Protein AF-A0A8H4UZU0-F1 (afdb_monomer)

Mean predicted aligned error: 12.64 Å

Structure (mmCIF, N/CA/C/O backbone):
data_AF-A0A8H4UZU0-F1
#
_entry.id   AF-A0A8H4UZU0-F1
#
loop_
_atom_site.group_PDB
_atom_site.id
_atom_site.type_symbol
_atom_site.label_atom_id
_atom_site.label_alt_id
_atom_site.label_comp_id
_atom_site.label_asym_id
_atom_site.label_entity_id
_atom_site.label_seq_id
_atom_site.pdbx_PDB_ins_code
_atom_site.Cartn_x
_atom_site.Cartn_y
_atom_site.Cartn_z
_atom_site.occupancy
_atom_site.B_iso_or_equiv
_atom_site.auth_seq_id
_atom_site.auth_comp_id
_atom_site.auth_asym_id
_atom_site.auth_atom_id
_atom_site.pdbx_PDB_model_num
ATOM 1 N N . MET A 1 1 ? 1.061 21.405 -29.394 1.00 39.03 1 MET A N 1
ATOM 2 C CA . MET A 1 1 ? 1.559 20.039 -29.109 1.00 39.03 1 MET A CA 1
ATOM 3 C C . MET A 1 1 ? 0.360 19.108 -29.144 1.00 39.03 1 MET A C 1
ATOM 5 O O . MET A 1 1 ? -0.621 19.399 -28.478 1.00 39.03 1 MET A O 1
ATOM 9 N N . SER A 1 2 ? 0.375 18.126 -30.042 1.00 34.62 2 SER A N 1
ATOM 10 C CA . SER A 1 2 ? -0.816 17.481 -30.608 1.00 34.62 2 SER A CA 1
ATOM 11 C C . SER A 1 2 ? -1.415 16.367 -29.742 1.00 34.62 2 SER A C 1
ATOM 13 O O . SER A 1 2 ? -0.718 15.615 -29.072 1.00 34.62 2 SER A O 1
ATOM 15 N N . ASP A 1 3 ? -2.736 16.226 -29.835 1.00 32.66 3 ASP A N 1
ATOM 16 C CA . ASP A 1 3 ? -3.608 15.269 -29.133 1.00 32.66 3 ASP A CA 1
ATOM 17 C C . ASP A 1 3 ? -3.217 13.778 -29.305 1.00 32.66 3 ASP A C 1
ATOM 19 O O . ASP A 1 3 ? -3.624 12.899 -28.544 1.00 32.66 3 ASP A O 1
ATOM 23 N N . ALA A 1 4 ? -2.378 13.473 -30.300 1.00 32.91 4 ALA A N 1
ATOM 24 C CA . ALA A 1 4 ? -1.910 12.124 -30.609 1.00 32.91 4 ALA A CA 1
ATOM 25 C C . ALA A 1 4 ? -0.918 11.567 -29.568 1.00 32.91 4 ALA A C 1
ATOM 27 O O . ALA A 1 4 ? -0.976 10.381 -29.239 1.00 32.91 4 ALA A O 1
ATOM 28 N N . THR A 1 5 ? -0.051 12.404 -28.986 1.00 40.69 5 THR A N 1
ATOM 29 C CA . THR A 1 5 ? 0.867 11.976 -27.912 1.00 40.69 5 THR A CA 1
ATOM 30 C C . THR A 1 5 ? 0.125 11.703 -26.604 1.00 40.69 5 THR A C 1
ATOM 32 O O . THR A 1 5 ? 0.535 10.827 -25.844 1.00 40.69 5 THR A O 1
ATOM 35 N N . ARG A 1 6 ? -1.016 12.371 -26.371 1.00 41.03 6 ARG A N 1
ATOM 36 C CA . ARG A 1 6 ? -1.924 12.072 -25.249 1.00 41.03 6 ARG A CA 1
ATOM 37 C C . ARG A 1 6 ? -2.560 10.682 -25.395 1.00 41.03 6 ARG A C 1
ATOM 39 O O . ARG A 1 6 ? -2.616 9.933 -24.424 1.00 41.03 6 ARG A O 1
ATOM 46 N N . LYS A 1 7 ? -2.951 10.299 -26.619 1.00 34.88 7 LYS A N 1
ATOM 47 C CA . LYS A 1 7 ? -3.579 8.996 -26.925 1.00 34.88 7 LYS A CA 1
ATOM 48 C C . LYS A 1 7 ? -2.634 7.792 -26.822 1.00 34.88 7 LYS A C 1
ATOM 50 O O . LYS A 1 7 ? -3.082 6.703 -26.479 1.00 34.88 7 LYS A O 1
ATOM 55 N N . SER A 1 8 ? -1.332 7.950 -27.078 1.00 36.22 8 SER A N 1
ATOM 56 C CA . SER A 1 8 ? -0.388 6.823 -26.951 1.00 36.22 8 SER A CA 1
ATOM 57 C C . SER A 1 8 ? -0.060 6.482 -25.491 1.00 36.22 8 SER A C 1
ATOM 59 O O . SER A 1 8 ? 0.124 5.310 -25.171 1.00 36.22 8 SER A O 1
ATOM 61 N N . ALA A 1 9 ? -0.029 7.480 -24.598 1.00 41.00 9 ALA A N 1
ATOM 62 C CA . ALA A 1 9 ? 0.115 7.261 -23.156 1.00 41.00 9 ALA A CA 1
ATOM 63 C C . ALA A 1 9 ? -1.169 6.675 -22.531 1.00 41.00 9 ALA A C 1
ATOM 65 O O . ALA A 1 9 ? -1.087 5.815 -21.652 1.00 41.00 9 ALA A O 1
ATOM 66 N N . SER A 1 10 ? -2.351 7.062 -23.037 1.00 44.47 10 SER A N 1
ATOM 67 C CA . SER A 1 10 ? -3.648 6.584 -22.528 1.00 44.47 10 SER A CA 1
ATOM 68 C C . SER A 1 10 ? -3.915 5.096 -22.781 1.00 44.47 10 SER A C 1
ATOM 70 O O . SER A 1 10 ? -4.811 4.528 -22.164 1.00 44.47 10 SER A O 1
ATOM 72 N N . ARG A 1 11 ? -3.161 4.437 -23.674 1.00 50.62 11 ARG A N 1
ATOM 73 C CA . ARG A 1 11 ? -3.301 2.988 -23.901 1.00 50.62 11 ARG A CA 1
ATOM 74 C C . ARG A 1 11 ? -2.625 2.148 -22.812 1.00 50.62 11 ARG A C 1
ATOM 76 O O . ARG A 1 11 ? -2.983 0.986 -22.657 1.00 50.62 11 ARG A O 1
ATOM 83 N N . MET A 1 12 ? -1.659 2.715 -22.083 1.00 58.28 12 MET A N 1
ATOM 84 C CA . MET A 1 12 ? -0.880 1.997 -21.065 1.00 58.28 12 MET A CA 1
ATOM 85 C C . MET A 1 12 ? -1.428 2.181 -19.648 1.00 58.28 12 MET A C 1
ATOM 87 O O . MET A 1 12 ? -1.301 1.278 -18.832 1.00 58.28 12 MET A O 1
ATOM 91 N N . LEU A 1 13 ? -2.025 3.336 -19.353 1.00 71.94 13 LEU A N 1
ATOM 92 C CA . LEU A 1 13 ? -2.578 3.656 -18.041 1.00 71.94 13 LEU A CA 1
ATOM 93 C C . LEU A 1 13 ? -4.024 4.095 -18.217 1.00 71.94 13 LEU A C 1
ATOM 95 O O . LEU A 1 13 ? -4.293 5.256 -18.528 1.00 71.94 13 LEU A O 1
ATOM 99 N N . ARG A 1 14 ? -4.959 3.166 -18.017 1.00 79.44 14 ARG A N 1
ATOM 100 C CA . ARG A 1 14 ? -6.356 3.554 -17.819 1.00 79.44 14 ARG A CA 1
ATOM 101 C C . ARG A 1 14 ? -6.451 4.343 -16.519 1.00 79.44 14 ARG A C 1
ATOM 103 O O . ARG A 1 14 ? -5.772 4.001 -15.551 1.00 79.44 14 ARG A O 1
ATOM 110 N N . THR A 1 15 ? -7.286 5.369 -16.491 1.00 82.00 15 THR A N 1
ATOM 111 C CA . THR A 1 15 ? -7.600 6.130 -15.279 1.00 82.00 15 THR A CA 1
ATOM 112 C C . THR A 1 15 ? -9.033 5.851 -14.850 1.00 82.00 15 THR A C 1
ATOM 114 O O . THR A 1 15 ? -9.899 5.576 -15.682 1.00 82.00 15 THR A O 1
ATOM 117 N N . THR A 1 16 ? -9.265 5.843 -13.542 1.00 83.38 16 THR A N 1
ATOM 118 C CA . THR A 1 16 ? -10.596 5.719 -12.949 1.00 83.38 16 THR A CA 1
ATOM 119 C C . THR A 1 16 ? -11.354 7.046 -13.045 1.00 83.38 16 THR A C 1
ATOM 121 O O . THR A 1 16 ? -10.813 8.068 -13.471 1.00 83.38 16 THR A O 1
ATOM 124 N N . ASP A 1 17 ? -12.610 7.034 -12.602 1.00 80.25 17 ASP A N 1
ATOM 125 C CA . ASP A 1 17 ? -13.449 8.218 -12.379 1.00 80.25 17 ASP A CA 1
ATOM 126 C C . ASP A 1 17 ? -12.804 9.255 -11.436 1.00 80.25 17 ASP A C 1
ATOM 128 O O . ASP A 1 17 ? -13.103 10.442 -11.527 1.00 80.25 17 ASP A O 1
ATOM 132 N N . GLU A 1 18 ? -11.877 8.826 -10.578 1.00 78.94 18 GLU A N 1
ATOM 133 C CA . GLU A 1 18 ? -11.164 9.667 -9.604 1.00 78.94 18 GLU A CA 1
ATOM 134 C C . GLU A 1 18 ? -9.776 10.135 -10.084 1.00 78.94 18 GLU A C 1
ATOM 136 O O . GLU A 1 18 ? -8.949 10.539 -9.266 1.00 78.94 18 GLU A O 1
ATOM 141 N N . ASP A 1 19 ? -9.495 10.035 -11.389 1.00 79.25 19 ASP A N 1
ATOM 142 C CA . ASP A 1 19 ? -8.200 10.355 -12.023 1.00 79.25 19 ASP A CA 1
ATOM 143 C C . ASP A 1 19 ? -7.009 9.530 -11.485 1.00 79.25 19 ASP A C 1
ATOM 145 O O . ASP A 1 19 ? -5.836 9.859 -11.672 1.00 79.25 19 ASP A O 1
ATOM 149 N N . ARG A 1 20 ? -7.294 8.397 -10.828 1.00 84.75 20 ARG A N 1
ATOM 150 C CA . ARG A 1 20 ? -6.280 7.449 -10.353 1.00 84.75 20 ARG A CA 1
ATOM 151 C C . ARG A 1 20 ? -5.969 6.437 -11.458 1.00 84.75 20 ARG A C 1
ATOM 153 O O . ARG A 1 20 ? -6.896 5.930 -12.085 1.00 84.75 20 ARG A O 1
ATOM 160 N N . PRO A 1 21 ? -4.703 6.058 -11.703 1.00 88.00 21 PRO A N 1
ATOM 161 C CA . PRO A 1 21 ? -4.415 4.971 -12.630 1.00 88.00 21 PRO A CA 1
ATOM 162 C C . PRO A 1 21 ? -5.005 3.648 -12.122 1.00 88.00 21 PRO A C 1
ATOM 164 O O . PRO A 1 21 ? -4.983 3.364 -10.920 1.00 88.00 21 PRO A O 1
ATOM 167 N N . PHE A 1 22 ? -5.480 2.811 -13.044 1.00 90.88 22 PHE A N 1
ATOM 168 C CA . PHE A 1 22 ? -5.927 1.455 -12.745 1.00 90.88 22 PHE A CA 1
ATOM 169 C C . PHE A 1 22 ? -4.816 0.695 -12.032 1.00 90.88 22 PHE A C 1
ATOM 171 O O . PHE A 1 22 ? -3.661 0.673 -12.466 1.00 90.88 22 PHE A O 1
ATOM 178 N N . THR A 1 23 ? -5.174 0.017 -10.948 1.00 93.19 23 THR A N 1
ATOM 179 C CA . THR A 1 23 ? -4.207 -0.596 -10.039 1.00 93.19 23 THR A CA 1
ATOM 180 C C . THR A 1 23 ? -3.335 -1.642 -10.732 1.00 93.19 23 THR A C 1
ATOM 182 O O . THR A 1 23 ? -2.149 -1.779 -10.422 1.00 93.19 23 THR A O 1
ATOM 185 N N . ARG A 1 24 ? -3.916 -2.407 -11.662 1.00 91.00 24 ARG A N 1
ATOM 186 C CA . ARG A 1 24 ? -3.185 -3.402 -12.456 1.00 91.00 24 ARG A CA 1
ATOM 187 C C . ARG A 1 24 ? -2.164 -2.735 -13.374 1.00 91.00 24 ARG A C 1
ATOM 189 O O . ARG A 1 24 ? -0.989 -3.078 -13.310 1.00 91.00 24 ARG A O 1
ATOM 196 N N . ASP A 1 25 ? -2.614 -1.775 -14.171 1.00 89.69 25 ASP A N 1
ATOM 197 C CA . ASP A 1 25 ? -1.794 -1.067 -15.153 1.00 89.69 25 ASP A CA 1
ATOM 198 C C . ASP A 1 25 ? -0.637 -0.328 -14.452 1.00 89.69 25 ASP A C 1
ATOM 200 O O . ASP A 1 25 ? 0.514 -0.395 -14.880 1.00 89.69 25 ASP A O 1
ATOM 204 N N . PHE A 1 26 ? -0.915 0.282 -13.296 1.00 93.31 26 PHE A N 1
ATOM 205 C CA . PHE A 1 26 ? 0.076 0.958 -12.462 1.00 93.31 26 PHE A CA 1
ATOM 206 C C . PHE A 1 26 ? 1.177 0.016 -11.940 1.00 93.31 26 PHE A C 1
ATOM 208 O O . PHE A 1 26 ? 2.364 0.341 -11.992 1.00 93.31 26 PHE A O 1
ATOM 215 N N . LYS A 1 27 ? 0.805 -1.181 -11.470 1.00 94.50 27 LYS A N 1
ATOM 216 C CA . LYS A 1 27 ? 1.757 -2.211 -11.008 1.00 94.50 27 LYS A CA 1
ATOM 217 C C . LYS A 1 27 ? 2.564 -2.821 -12.145 1.00 94.50 27 LYS A C 1
ATOM 219 O O . LYS A 1 27 ? 3.739 -3.142 -11.958 1.00 94.50 27 LYS A O 1
ATOM 224 N N . ASP A 1 28 ? 1.939 -2.991 -13.302 1.00 92.06 28 ASP A N 1
ATOM 225 C CA . ASP A 1 28 ? 2.584 -3.524 -14.497 1.00 92.06 28 ASP A CA 1
ATOM 226 C C . ASP A 1 28 ? 3.613 -2.524 -15.031 1.00 92.06 28 ASP A C 1
ATOM 228 O O . ASP A 1 28 ? 4.733 -2.913 -15.366 1.00 92.06 28 ASP A O 1
ATOM 232 N N . LEU A 1 29 ? 3.287 -1.229 -15.000 1.00 91.94 29 LEU A N 1
ATOM 233 C CA . LEU A 1 29 ? 4.221 -0.156 -15.323 1.00 91.94 29 LEU A CA 1
ATOM 234 C C . LEU A 1 29 ? 5.408 -0.117 -14.354 1.00 91.94 29 LEU A C 1
ATOM 236 O O . LEU A 1 29 ? 6.557 -0.094 -14.795 1.00 91.94 29 LEU A O 1
ATOM 240 N N . PHE A 1 30 ? 5.141 -0.167 -13.044 1.00 95.31 30 PHE A N 1
ATOM 241 C CA . PHE A 1 30 ? 6.187 -0.260 -12.023 1.00 95.31 30 PHE A CA 1
ATOM 242 C C . PHE A 1 30 ? 7.114 -1.456 -12.277 1.00 95.31 30 PHE A C 1
ATOM 244 O O . PHE A 1 30 ? 8.335 -1.319 -12.300 1.00 95.31 30 PHE A O 1
ATOM 251 N N . SER A 1 31 ? 6.537 -2.635 -12.504 1.00 94.75 31 SER A N 1
ATOM 252 C CA . SER A 1 31 ? 7.310 -3.863 -12.696 1.00 94.75 31 SER A CA 1
ATOM 253 C C . SER A 1 31 ? 8.115 -3.828 -13.992 1.00 94.75 31 SER A C 1
ATOM 255 O O . SER A 1 31 ? 9.259 -4.271 -14.011 1.00 94.75 31 SER A O 1
ATOM 257 N N . THR A 1 32 ? 7.558 -3.243 -15.055 1.00 91.38 32 THR A N 1
ATOM 258 C CA . THR A 1 32 ? 8.265 -3.042 -16.325 1.00 91.38 32 THR A CA 1
ATOM 259 C C . THR A 1 32 ? 9.489 -2.151 -16.137 1.00 91.38 32 THR A C 1
ATOM 261 O O . THR A 1 32 ? 10.562 -2.508 -16.616 1.00 91.38 32 THR A O 1
ATOM 264 N N . LEU A 1 33 ? 9.362 -1.057 -15.375 1.00 93.00 33 LEU A N 1
ATOM 265 C CA . LEU A 1 33 ? 10.495 -0.207 -15.004 1.00 93.00 33 LEU A CA 1
ATOM 266 C C . LEU A 1 33 ? 11.560 -0.989 -14.218 1.00 93.00 33 LEU A C 1
ATOM 268 O O . LEU A 1 33 ? 12.748 -0.866 -14.486 1.00 93.00 33 LEU A O 1
ATOM 272 N N . MET A 1 34 ? 11.163 -1.809 -13.244 1.00 94.62 34 MET A N 1
ATOM 273 C CA . MET A 1 34 ? 12.134 -2.570 -12.443 1.00 94.62 34 MET A CA 1
ATOM 274 C C . MET A 1 34 ? 12.860 -3.647 -13.260 1.00 94.62 34 MET A C 1
ATOM 276 O O . MET A 1 34 ? 14.022 -3.940 -12.990 1.00 94.62 34 MET A O 1
ATOM 280 N N . VAL A 1 35 ? 12.202 -4.227 -14.268 1.00 91.81 35 VAL A N 1
ATOM 281 C CA . VAL A 1 35 ? 12.827 -5.181 -15.197 1.00 91.81 35 VAL A CA 1
ATOM 282 C C . VAL A 1 35 ? 13.797 -4.475 -16.150 1.00 91.81 35 VAL A C 1
ATOM 284 O O . VAL A 1 35 ? 14.844 -5.042 -16.465 1.00 91.81 35 VAL A O 1
ATOM 287 N N . SER A 1 36 ? 13.472 -3.259 -16.600 1.00 90.62 36 SER A N 1
ATOM 288 C CA . SER A 1 36 ? 14.281 -2.494 -17.557 1.00 90.62 36 SER A CA 1
ATOM 289 C C . SER A 1 36 ? 15.459 -1.744 -16.929 1.00 90.62 36 SER A C 1
ATOM 291 O O . SER A 1 36 ? 16.343 -1.300 -17.662 1.00 90.62 36 SER A O 1
ATOM 293 N N . LEU A 1 37 ? 15.475 -1.564 -15.606 1.00 91.31 37 LEU A N 1
ATOM 294 C CA . LEU A 1 37 ? 16.571 -0.917 -14.889 1.00 91.31 37 LEU A CA 1
ATOM 295 C C . LEU A 1 37 ? 17.711 -1.890 -14.572 1.00 91.31 37 LEU A C 1
ATOM 297 O O . LEU A 1 37 ? 17.509 -3.036 -14.167 1.00 91.31 37 LEU A O 1
ATOM 301 N N . GLU A 1 38 ? 18.935 -1.380 -14.666 1.00 85.50 38 GLU A N 1
ATOM 302 C CA . GLU A 1 38 ? 20.125 -2.054 -14.159 1.00 85.50 38 GLU A CA 1
ATOM 303 C C . GLU A 1 38 ? 20.278 -1.761 -12.664 1.00 85.50 38 GLU A C 1
ATOM 305 O O . GLU A 1 38 ? 20.733 -0.698 -12.245 1.00 85.50 38 GLU A O 1
ATOM 310 N N . LEU A 1 39 ? 19.858 -2.716 -11.838 1.00 89.12 39 LEU A N 1
ATOM 311 C CA . LEU A 1 39 ? 19.919 -2.589 -10.385 1.00 89.12 39 LEU A CA 1
ATOM 312 C C . LEU A 1 39 ? 21.342 -2.874 -9.889 1.00 89.12 39 LEU A C 1
ATOM 314 O O . LEU A 1 39 ? 21.836 -4.001 -9.992 1.00 89.12 39 LEU A O 1
ATOM 318 N N . GLY A 1 40 ? 21.988 -1.851 -9.329 1.00 88.19 40 GLY A N 1
ATOM 319 C CA . GLY A 1 40 ? 23.371 -1.905 -8.855 1.00 88.19 40 GLY A CA 1
ATOM 320 C C . GLY A 1 40 ? 23.501 -1.759 -7.340 1.00 88.19 40 GLY A C 1
ATOM 321 O O . GLY A 1 40 ? 22.552 -1.417 -6.635 1.00 88.19 40 GLY A O 1
ATOM 322 N N . SER A 1 41 ? 24.704 -1.990 -6.823 1.00 89.38 41 SER A N 1
ATOM 323 C CA . SER A 1 41 ? 25.034 -1.695 -5.428 1.00 89.38 41 SER A CA 1
ATOM 324 C C . SER A 1 41 ? 25.593 -0.284 -5.311 1.00 89.38 41 SER A C 1
ATOM 326 O O . SER A 1 41 ? 26.560 0.051 -5.996 1.00 89.38 41 SER A O 1
ATOM 328 N N . ARG A 1 42 ? 25.043 0.534 -4.414 1.00 88.44 42 ARG A N 1
ATOM 329 C CA . ARG A 1 42 ? 25.550 1.887 -4.146 1.00 88.44 42 ARG A CA 1
ATOM 330 C C . ARG A 1 42 ? 25.785 2.077 -2.658 1.00 88.44 42 ARG A C 1
ATOM 332 O O . ARG A 1 42 ? 25.093 1.507 -1.815 1.00 88.44 42 ARG A O 1
ATOM 339 N N . ARG A 1 43 ? 26.793 2.882 -2.326 1.00 83.00 43 ARG A N 1
ATOM 340 C CA . ARG A 1 43 ? 27.046 3.297 -0.947 1.00 83.00 43 ARG A CA 1
ATOM 341 C C . ARG A 1 43 ? 26.206 4.533 -0.664 1.00 83.00 43 ARG A C 1
ATOM 343 O O . ARG A 1 43 ? 26.402 5.565 -1.297 1.00 83.00 43 ARG A O 1
ATOM 350 N N . VAL A 1 44 ? 25.274 4.417 0.274 1.00 80.56 44 VAL A N 1
ATOM 351 C CA . VAL A 1 44 ? 24.461 5.540 0.745 1.00 80.56 44 VAL A CA 1
ATOM 352 C C . VAL A 1 44 ? 24.834 5.793 2.197 1.00 80.56 44 VAL A C 1
ATOM 354 O O . VAL A 1 44 ? 24.738 4.899 3.039 1.00 80.56 44 VAL A O 1
ATOM 357 N N . ARG A 1 45 ? 25.310 7.010 2.487 1.00 79.31 45 ARG A N 1
ATOM 358 C CA . ARG A 1 45 ? 25.944 7.351 3.771 1.00 79.31 45 ARG A CA 1
ATOM 359 C C . ARG A 1 45 ? 27.098 6.376 4.076 1.00 79.31 45 ARG A C 1
ATOM 361 O O . ARG A 1 45 ? 28.088 6.349 3.347 1.00 79.31 45 ARG A O 1
ATOM 368 N N . PHE A 1 46 ? 26.960 5.547 5.112 1.00 77.56 46 PHE A N 1
ATOM 369 C CA . PHE A 1 46 ? 27.977 4.590 5.555 1.00 77.56 46 PHE A CA 1
ATOM 370 C C . PHE A 1 46 ? 27.664 3.133 5.191 1.00 77.56 46 PHE A C 1
ATOM 372 O O . PHE A 1 46 ? 28.520 2.276 5.398 1.00 77.56 46 PHE A O 1
ATOM 379 N N . THR A 1 47 ? 26.507 2.857 4.583 1.00 86.19 47 THR A N 1
ATOM 380 C CA . THR A 1 47 ? 26.037 1.493 4.310 1.00 86.19 47 THR A CA 1
ATOM 381 C C . THR A 1 47 ? 26.030 1.215 2.811 1.00 86.19 47 THR A C 1
ATOM 383 O O . THR A 1 47 ? 25.585 2.037 2.005 1.00 86.19 47 THR A O 1
ATOM 386 N N . LYS A 1 48 ? 26.532 0.042 2.415 1.00 87.62 48 LYS A N 1
ATOM 387 C CA . LYS A 1 48 ? 26.366 -0.467 1.051 1.00 87.62 48 LYS A CA 1
ATOM 388 C C . LYS A 1 48 ? 24.984 -1.101 0.943 1.00 87.62 48 LYS A C 1
ATOM 390 O O . LYS A 1 48 ? 24.671 -2.007 1.709 1.00 87.62 48 LYS A O 1
ATOM 395 N N . ILE A 1 49 ? 24.180 -0.617 0.005 1.00 88.44 49 ILE A N 1
ATOM 396 C CA . ILE A 1 49 ? 22.841 -1.140 -0.252 1.00 88.44 49 ILE A CA 1
ATOM 397 C C . ILE A 1 49 ? 22.832 -1.704 -1.672 1.00 88.44 49 ILE A C 1
ATOM 399 O O . ILE A 1 49 ? 23.219 -1.028 -2.628 1.00 88.44 49 ILE A O 1
ATOM 403 N N . ASP A 1 50 ? 22.437 -2.967 -1.787 1.00 90.62 50 ASP A N 1
ATOM 404 C CA . ASP A 1 50 ? 22.286 -3.661 -3.063 1.00 90.62 50 ASP A CA 1
ATOM 405 C C . ASP A 1 50 ? 20.909 -3.382 -3.678 1.00 90.62 50 ASP A C 1
ATOM 407 O O . ASP A 1 50 ? 19.965 -3.003 -2.982 1.00 90.62 50 ASP A O 1
ATOM 411 N N . PHE A 1 51 ? 20.789 -3.606 -4.988 1.00 92.62 51 PHE A N 1
ATOM 412 C CA . PHE A 1 51 ? 19.546 -3.420 -5.747 1.00 92.62 51 PHE A CA 1
ATOM 413 C C . PHE A 1 51 ? 18.998 -1.985 -5.663 1.00 92.62 51 PHE A C 1
ATOM 415 O O . PHE A 1 51 ? 17.844 -1.735 -5.304 1.00 92.62 51 PHE A O 1
ATOM 422 N N . THR A 1 52 ? 19.869 -1.031 -5.974 1.00 94.06 52 THR A N 1
ATOM 423 C CA . THR A 1 52 ? 19.604 0.408 -5.945 1.00 94.06 52 THR A CA 1
ATOM 424 C C . THR A 1 52 ? 19.730 1.024 -7.331 1.00 94.06 52 THR A C 1
ATOM 426 O O . THR A 1 52 ? 20.430 0.501 -8.201 1.00 94.06 52 THR A O 1
ATOM 429 N N . PHE A 1 53 ? 19.076 2.165 -7.511 1.00 94.81 53 PHE A N 1
ATOM 430 C CA . PHE A 1 53 ? 19.130 2.993 -8.714 1.00 94.81 53 PHE A CA 1
ATOM 431 C C . PHE A 1 53 ? 18.927 4.465 -8.328 1.00 94.81 53 PHE A C 1
ATOM 433 O O . PHE A 1 53 ? 18.505 4.766 -7.206 1.00 94.81 53 PHE A O 1
ATOM 440 N N . THR A 1 54 ? 19.247 5.395 -9.225 1.00 94.31 54 THR A N 1
ATOM 441 C CA . THR A 1 54 ? 18.995 6.828 -9.002 1.00 94.31 54 THR A CA 1
ATOM 442 C C . THR A 1 54 ? 17.658 7.271 -9.589 1.00 94.31 54 THR A C 1
ATOM 444 O O . THR A 1 54 ? 17.158 6.693 -10.555 1.00 94.31 54 THR A O 1
ATOM 447 N N . VAL A 1 55 ? 17.075 8.337 -9.038 1.00 93.69 55 VAL A N 1
ATOM 448 C CA . VAL A 1 55 ? 15.867 8.954 -9.613 1.00 93.69 55 VAL A CA 1
ATOM 449 C C . VAL A 1 55 ? 16.097 9.345 -11.073 1.00 93.69 55 VAL A C 1
ATOM 451 O O . VAL A 1 55 ? 15.217 9.147 -11.902 1.00 93.69 55 VAL A O 1
ATOM 454 N N . GLU A 1 56 ? 17.280 9.849 -11.420 1.00 93.69 56 GLU A N 1
ATOM 455 C CA . GLU A 1 56 ? 17.630 10.164 -12.807 1.00 93.69 56 GLU A CA 1
ATOM 456 C C . GLU A 1 56 ? 17.563 8.949 -13.740 1.00 93.69 56 GLU A C 1
ATOM 458 O O . GLU A 1 56 ? 16.946 9.033 -14.802 1.00 93.69 56 GLU A O 1
ATOM 463 N N . GLU A 1 57 ? 18.132 7.813 -13.332 1.00 93.94 57 GLU A N 1
ATOM 464 C CA . GLU A 1 57 ? 18.075 6.558 -14.094 1.00 93.94 57 GLU A CA 1
ATOM 465 C C . GLU A 1 57 ? 16.630 6.104 -14.313 1.00 93.94 57 GLU A C 1
ATOM 467 O O . GLU A 1 57 ? 16.242 5.781 -15.438 1.00 93.94 57 GLU A O 1
ATOM 472 N N . ALA A 1 58 ? 15.811 6.152 -13.260 1.00 94.12 58 ALA A N 1
ATOM 473 C CA . ALA A 1 58 ? 14.401 5.793 -13.341 1.00 94.12 58 ALA A CA 1
ATOM 474 C C . ALA A 1 58 ? 13.605 6.728 -14.261 1.00 94.12 58 ALA A C 1
ATOM 476 O O . ALA A 1 58 ? 12.829 6.250 -15.086 1.00 94.12 58 ALA A O 1
ATOM 477 N N . LEU A 1 59 ? 13.804 8.047 -14.167 1.00 93.44 59 LEU A N 1
ATOM 478 C CA . LEU A 1 59 ? 13.099 9.023 -15.005 1.00 93.44 59 LEU A CA 1
ATOM 479 C C . LEU A 1 59 ? 13.502 8.919 -16.478 1.00 93.44 59 LEU A C 1
ATOM 481 O O . LEU A 1 59 ? 12.642 9.007 -17.358 1.00 93.44 59 LEU A O 1
ATOM 485 N N . ASN A 1 60 ? 14.790 8.705 -16.753 1.00 92.19 60 ASN A N 1
ATOM 486 C CA . ASN A 1 60 ? 15.280 8.497 -18.111 1.00 92.19 60 ASN A CA 1
ATOM 487 C C . ASN A 1 60 ? 14.682 7.218 -18.710 1.00 92.19 60 ASN A C 1
ATOM 489 O O . ASN A 1 60 ? 14.183 7.252 -19.836 1.00 92.19 60 ASN A O 1
ATOM 493 N N . ASN A 1 61 ? 14.647 6.122 -17.945 1.00 92.00 61 ASN A N 1
ATOM 494 C CA . ASN A 1 61 ? 14.059 4.864 -18.397 1.00 92.00 61 ASN A CA 1
ATOM 495 C C . ASN A 1 61 ? 12.540 4.981 -18.602 1.00 92.00 61 ASN A C 1
ATOM 497 O O . ASN A 1 61 ? 12.049 4.603 -19.658 1.00 92.00 61 ASN A O 1
ATOM 501 N N . LEU A 1 62 ? 11.811 5.599 -17.664 1.00 90.69 62 LEU A N 1
ATOM 502 C CA . LEU A 1 62 ? 10.375 5.861 -17.804 1.00 90.69 62 LEU A CA 1
ATOM 503 C C . LEU A 1 62 ? 10.064 6.666 -19.068 1.00 90.69 62 LEU A C 1
ATOM 505 O O . LEU A 1 62 ? 9.145 6.307 -19.795 1.00 90.69 62 LEU A O 1
ATOM 509 N N . SER A 1 63 ? 10.850 7.704 -19.377 1.00 87.69 63 SER A N 1
ATOM 510 C CA . SER A 1 63 ? 10.616 8.558 -20.551 1.00 87.69 63 SER A CA 1
ATOM 511 C C . SER A 1 63 ? 10.630 7.808 -21.891 1.00 87.69 63 SER A C 1
ATOM 513 O O . SER A 1 63 ? 9.952 8.227 -22.829 1.00 87.69 63 SER A O 1
ATOM 515 N N . SER A 1 64 ? 11.361 6.691 -21.966 1.00 85.06 64 SER A N 1
ATOM 516 C CA . SER A 1 64 ? 11.477 5.822 -23.140 1.00 85.06 64 SER A CA 1
ATOM 517 C C . SER A 1 64 ? 11.457 4.350 -22.710 1.00 85.06 64 SER A C 1
ATOM 519 O O . SER A 1 64 ? 12.390 3.587 -22.987 1.00 85.06 64 SER A O 1
ATOM 521 N N . LEU A 1 65 ? 10.394 3.954 -22.016 1.00 84.19 65 LEU A N 1
ATOM 522 C CA . LEU A 1 65 ? 10.276 2.632 -21.422 1.00 84.19 65 LEU A CA 1
ATOM 523 C C . LEU A 1 65 ? 10.172 1.561 -22.510 1.00 84.19 65 LEU A C 1
ATOM 525 O O . LEU A 1 65 ? 9.257 1.578 -23.332 1.00 84.19 65 LEU A O 1
ATOM 529 N N . ARG A 1 66 ? 11.101 0.605 -22.508 1.00 79.31 66 ARG A N 1
ATOM 530 C CA . ARG A 1 66 ? 11.099 -0.520 -23.450 1.00 79.31 66 ARG A CA 1
ATOM 531 C C . ARG A 1 66 ? 10.575 -1.765 -22.760 1.00 79.31 66 ARG A C 1
ATOM 533 O O . ARG A 1 66 ? 11.160 -2.229 -21.786 1.00 79.31 66 ARG A O 1
ATOM 540 N N . PHE A 1 67 ? 9.497 -2.316 -23.296 1.00 72.00 67 PHE A N 1
ATOM 541 C CA . PHE A 1 67 ? 8.965 -3.603 -22.890 1.00 72.00 67 PHE A CA 1
ATOM 542 C C . PHE A 1 67 ? 9.262 -4.636 -23.972 1.00 72.00 67 PHE A C 1
ATOM 544 O O . PHE A 1 67 ? 8.766 -4.528 -25.092 1.00 72.00 67 PHE A O 1
ATOM 551 N N . THR A 1 68 ? 10.073 -5.633 -23.638 1.00 67.62 68 THR A N 1
ATOM 552 C CA . THR A 1 68 ? 10.475 -6.691 -24.567 1.00 67.62 68 THR A CA 1
ATOM 553 C C . THR A 1 68 ? 9.796 -7.996 -24.179 1.00 67.62 68 THR A C 1
ATOM 555 O O . THR A 1 68 ? 9.989 -8.485 -23.068 1.00 67.62 68 THR A O 1
ATOM 558 N N . GLN A 1 69 ? 9.031 -8.578 -25.100 1.00 66.06 69 GLN A N 1
ATOM 559 C CA . GLN A 1 69 ? 8.377 -9.872 -24.936 1.00 66.06 69 GLN A CA 1
ATOM 560 C C . GLN A 1 69 ? 8.903 -10.855 -25.982 1.00 66.06 69 GLN A C 1
ATOM 562 O O . GLN A 1 69 ? 8.903 -10.557 -27.172 1.00 66.06 69 GLN A O 1
ATOM 567 N N . SER A 1 70 ? 9.333 -12.041 -25.557 1.00 68.50 70 SER A N 1
ATOM 568 C CA . SER A 1 70 ? 9.752 -13.115 -26.462 1.00 68.50 70 SER A CA 1
ATOM 569 C C . SER A 1 70 ? 8.671 -14.191 -26.565 1.00 68.50 70 SER A C 1
ATOM 571 O O . SER A 1 70 ? 8.309 -14.784 -25.550 1.00 68.50 70 SER A O 1
ATOM 573 N N . ALA A 1 71 ? 8.203 -14.486 -27.773 1.00 69.44 71 ALA A N 1
ATOM 574 C CA . ALA A 1 71 ? 7.363 -15.636 -28.085 1.00 69.44 71 ALA A CA 1
ATOM 575 C C . ALA A 1 71 ? 8.227 -16.722 -28.734 1.00 69.44 71 ALA A C 1
ATOM 577 O O . ALA A 1 71 ? 8.973 -16.440 -29.667 1.00 69.44 71 ALA A O 1
ATOM 578 N N . ARG A 1 72 ? 8.155 -17.957 -28.233 1.00 70.31 72 ARG A N 1
ATOM 579 C CA . ARG A 1 72 ? 8.858 -19.106 -28.815 1.00 70.31 72 ARG A CA 1
ATOM 580 C C . ARG A 1 72 ? 7.838 -19.985 -29.514 1.00 70.31 72 ARG A C 1
ATOM 582 O O . ARG A 1 72 ? 6.923 -20.477 -28.862 1.00 70.31 72 ARG A O 1
ATOM 589 N N . MET A 1 73 ? 7.990 -20.162 -30.816 1.00 73.31 73 MET A N 1
ATOM 590 C CA . MET A 1 73 ? 7.135 -21.027 -31.625 1.00 73.31 73 MET A CA 1
ATOM 591 C C . MET A 1 73 ? 8.022 -21.989 -32.426 1.00 73.31 73 MET A C 1
ATOM 593 O O . MET A 1 73 ? 9.116 -21.588 -32.825 1.00 73.31 73 MET A O 1
ATOM 597 N N . PRO A 1 74 ? 7.617 -23.254 -32.637 1.00 73.44 74 PRO A N 1
ATOM 598 C CA . PRO A 1 74 ? 8.337 -24.151 -33.538 1.00 73.44 74 PRO A CA 1
ATOM 599 C C . PRO A 1 74 ? 8.354 -23.558 -34.950 1.00 73.44 74 PRO A C 1
ATOM 601 O O . PRO A 1 74 ? 7.383 -22.916 -35.358 1.00 73.44 74 PRO A O 1
ATOM 604 N N . ASP A 1 75 ? 9.445 -23.749 -35.686 1.00 75.00 75 ASP A N 1
ATOM 605 C CA . ASP A 1 75 ? 9.511 -23.354 -37.090 1.00 75.00 75 ASP A CA 1
ATOM 606 C C . ASP A 1 75 ? 8.442 -24.132 -37.886 1.00 75.00 75 ASP A C 1
ATOM 608 O O . ASP A 1 75 ? 8.402 -25.363 -37.794 1.00 75.00 75 ASP A O 1
ATOM 612 N N . PRO A 1 76 ? 7.573 -23.458 -38.666 1.00 76.44 76 PRO A N 1
ATOM 613 C CA . PRO A 1 76 ? 6.561 -24.121 -39.489 1.00 76.44 76 PRO A CA 1
ATOM 614 C C . PRO A 1 76 ? 7.131 -25.146 -40.480 1.00 76.44 76 PRO A C 1
ATOM 616 O O . PRO A 1 76 ? 6.414 -26.061 -40.878 1.00 76.44 76 PRO A O 1
ATOM 619 N N . ASN A 1 77 ? 8.396 -24.991 -40.885 1.00 79.25 77 ASN A N 1
ATOM 620 C CA . ASN A 1 77 ? 9.053 -25.845 -41.877 1.00 79.25 77 ASN A CA 1
ATOM 621 C C . ASN A 1 77 ? 9.977 -26.908 -41.259 1.00 79.25 77 ASN A C 1
ATOM 623 O O . ASN A 1 77 ? 10.378 -27.840 -41.953 1.00 79.25 77 ASN A O 1
ATOM 627 N N . ASP A 1 78 ? 10.331 -26.777 -39.978 1.00 79.44 78 ASP A N 1
ATOM 628 C CA . ASP A 1 78 ? 11.218 -27.704 -39.272 1.00 79.44 78 ASP A CA 1
ATOM 629 C C . ASP A 1 78 ? 10.884 -27.726 -37.773 1.00 79.44 78 ASP A C 1
ATOM 631 O O . ASP A 1 78 ? 11.370 -26.911 -36.988 1.00 79.44 78 ASP A O 1
ATOM 635 N N . ALA A 1 79 ? 10.087 -28.709 -37.349 1.00 74.88 79 ALA A N 1
ATOM 636 C CA . ALA A 1 79 ? 9.648 -28.846 -35.960 1.00 74.88 79 ALA A CA 1
ATOM 637 C C . ALA A 1 79 ? 10.796 -29.050 -34.945 1.00 74.88 79 ALA A C 1
ATOM 639 O O . ALA A 1 79 ? 10.561 -28.958 -33.740 1.00 74.88 79 ALA A O 1
ATOM 640 N N . SER A 1 80 ? 12.031 -29.313 -35.400 1.00 79.56 80 SER A N 1
ATOM 641 C CA . SER A 1 80 ? 13.217 -29.389 -34.535 1.00 79.56 80 SER A CA 1
ATOM 642 C C . SER A 1 80 ? 13.830 -28.017 -34.212 1.00 79.56 80 SER A C 1
ATOM 644 O O . SER A 1 80 ? 14.622 -27.896 -33.274 1.00 79.56 80 SER A O 1
ATOM 646 N N . ARG A 1 81 ? 13.449 -26.960 -34.945 1.00 79.25 81 ARG A N 1
ATOM 647 C CA . ARG A 1 81 ? 13.923 -25.583 -34.754 1.00 79.25 81 ARG A CA 1
ATOM 648 C C . ARG A 1 81 ? 12.882 -24.750 -34.015 1.00 79.25 81 ARG A C 1
ATOM 650 O O . ARG A 1 81 ? 11.698 -24.777 -34.329 1.00 79.25 81 ARG A O 1
ATOM 657 N N . ILE A 1 82 ? 13.329 -23.966 -33.035 1.00 76.19 82 ILE A N 1
ATOM 658 C CA . ILE A 1 82 ? 12.470 -23.049 -32.276 1.00 76.19 82 ILE A CA 1
ATOM 659 C C . ILE A 1 82 ? 12.747 -21.620 -32.750 1.00 76.19 82 ILE A C 1
ATOM 661 O O . ILE A 1 82 ? 13.832 -21.084 -32.517 1.00 76.19 82 ILE A O 1
ATOM 665 N N . ILE A 1 83 ? 11.757 -20.979 -33.371 1.00 72.56 83 ILE A N 1
ATOM 666 C CA . ILE A 1 83 ? 11.794 -19.556 -33.711 1.00 72.56 83 ILE A CA 1
ATOM 667 C C . ILE A 1 83 ? 11.436 -18.749 -32.463 1.00 72.56 83 ILE A C 1
ATOM 669 O O . ILE A 1 83 ? 10.369 -18.911 -31.870 1.00 72.56 83 ILE A O 1
ATOM 673 N N . THR A 1 84 ? 12.332 -17.848 -32.060 1.00 75.31 84 THR A N 1
ATOM 674 C CA . THR A 1 84 ? 12.065 -16.883 -30.987 1.00 75.31 84 THR A CA 1
ATOM 675 C C . THR A 1 84 ? 11.732 -15.524 -31.598 1.00 75.31 84 THR A C 1
ATOM 677 O O . THR A 1 84 ? 12.617 -14.810 -32.061 1.00 75.31 84 THR A O 1
ATOM 680 N N . THR A 1 85 ? 10.453 -15.153 -31.598 1.00 76.31 85 THR A N 1
ATOM 681 C CA . THR A 1 85 ? 9.976 -13.827 -32.002 1.00 76.31 85 THR A CA 1
ATOM 682 C C . THR A 1 85 ? 10.039 -12.879 -30.810 1.00 76.31 85 THR A C 1
ATOM 684 O O . THR A 1 85 ? 9.228 -12.967 -29.889 1.00 76.31 85 THR A O 1
ATOM 687 N N . THR A 1 86 ? 10.987 -11.947 -30.823 1.00 72.69 86 THR A N 1
ATOM 688 C CA . THR A 1 86 ? 11.110 -10.913 -29.788 1.00 72.69 86 THR A CA 1
ATOM 689 C C . THR A 1 86 ? 10.392 -9.637 -30.229 1.00 72.69 86 THR A C 1
ATOM 691 O O . THR A 1 86 ? 10.866 -8.926 -31.110 1.00 72.69 86 THR A O 1
ATOM 694 N N . SER A 1 87 ? 9.247 -9.341 -29.615 1.00 69.81 87 SER A N 1
ATOM 695 C CA . SER A 1 87 ? 8.484 -8.106 -29.812 1.00 69.81 87 SER A CA 1
ATOM 696 C C . SER A 1 87 ? 8.877 -7.071 -28.757 1.00 69.81 87 SER A C 1
ATOM 698 O O . SER A 1 87 ? 8.593 -7.249 -27.573 1.00 69.81 87 SER A O 1
ATOM 700 N N . THR A 1 88 ? 9.512 -5.976 -29.177 1.00 72.62 88 THR A N 1
ATOM 701 C CA . THR A 1 88 ? 9.862 -4.851 -28.293 1.00 72.62 88 THR A CA 1
ATOM 702 C C . THR A 1 88 ? 8.901 -3.691 -28.522 1.00 72.62 88 THR A C 1
ATOM 704 O O . THR A 1 88 ? 8.922 -3.061 -29.576 1.00 72.62 88 THR A O 1
ATOM 707 N N . THR A 1 89 ? 8.082 -3.372 -27.524 1.00 71.69 89 THR A N 1
ATOM 708 C CA . THR A 1 89 ? 7.210 -2.190 -27.523 1.00 71.69 89 THR A CA 1
ATOM 709 C C . THR A 1 89 ? 7.898 -1.066 -26.757 1.00 71.69 89 THR A C 1
ATOM 711 O O . THR A 1 89 ? 8.253 -1.239 -25.593 1.00 71.69 89 THR A O 1
ATOM 714 N N . THR A 1 90 ? 8.107 0.086 -27.397 1.00 73.75 90 THR A N 1
ATOM 715 C CA . THR A 1 90 ? 8.677 1.271 -26.734 1.00 73.75 90 THR A CA 1
ATOM 716 C C . THR A 1 90 ? 7.571 2.269 -26.431 1.00 73.75 90 THR A C 1
ATOM 718 O O . THR A 1 90 ? 6.878 2.726 -27.337 1.00 73.75 90 THR A O 1
ATOM 721 N N . PHE A 1 91 ? 7.429 2.621 -25.161 1.00 72.56 91 PHE A N 1
ATOM 722 C CA . PHE A 1 91 ? 6.515 3.645 -24.684 1.00 72.56 91 PHE A CA 1
ATOM 723 C C . PHE A 1 91 ? 7.291 4.930 -24.436 1.00 72.56 91 PHE A C 1
ATOM 725 O O . PHE A 1 91 ? 8.276 4.948 -23.703 1.00 72.56 91 PHE A O 1
ATOM 732 N N . THR A 1 92 ? 6.833 6.022 -25.034 1.00 76.88 92 THR A N 1
ATOM 733 C CA . THR A 1 92 ? 7.413 7.346 -24.813 1.00 76.88 92 THR A CA 1
ATOM 734 C C . THR A 1 92 ? 6.480 8.174 -23.945 1.00 76.88 92 THR A C 1
ATOM 736 O O . THR A 1 92 ? 5.309 8.337 -24.294 1.00 76.88 92 THR A O 1
ATOM 739 N N . MET A 1 93 ? 6.989 8.733 -22.849 1.00 82.94 93 MET A N 1
ATOM 740 C CA . MET A 1 93 ? 6.233 9.643 -21.983 1.00 82.94 93 MET A CA 1
ATOM 741 C C . MET A 1 93 ? 6.991 10.951 -21.760 1.00 82.94 93 MET A C 1
ATOM 743 O O . MET A 1 93 ? 8.222 10.993 -21.743 1.00 82.94 93 MET A O 1
ATOM 747 N N . ALA A 1 94 ? 6.244 12.040 -21.580 1.00 86.12 94 ALA A N 1
ATOM 748 C CA . ALA A 1 94 ? 6.826 13.336 -21.254 1.00 86.12 94 ALA A CA 1
ATOM 749 C C . ALA A 1 94 ? 7.524 13.291 -19.882 1.00 86.12 94 ALA A C 1
ATOM 751 O O . ALA A 1 94 ? 7.061 12.614 -18.965 1.00 86.12 94 ALA A O 1
ATOM 752 N N . LYS A 1 95 ? 8.608 14.061 -19.716 1.00 85.69 95 LYS A N 1
ATOM 753 C CA . LYS A 1 95 ? 9.415 14.070 -18.479 1.00 85.69 95 LYS A CA 1
ATOM 754 C C . LYS A 1 95 ? 8.601 14.397 -17.220 1.00 85.69 95 LYS A C 1
ATOM 756 O O . LYS A 1 95 ? 8.818 13.774 -16.187 1.00 85.69 95 LYS A O 1
ATOM 761 N N . GLU A 1 96 ? 7.653 15.328 -17.310 1.00 87.12 96 GLU A N 1
ATOM 762 C CA . GLU A 1 96 ? 6.778 15.674 -16.178 1.00 87.12 96 GLU A CA 1
ATOM 763 C C . GLU A 1 96 ? 5.826 14.531 -15.806 1.00 87.12 96 GLU A C 1
ATOM 765 O O . GLU A 1 96 ? 5.633 14.239 -14.629 1.00 87.12 96 GLU A O 1
ATOM 770 N N . MET A 1 97 ? 5.308 13.808 -16.802 1.00 87.00 97 MET A N 1
ATOM 771 C CA . MET A 1 97 ? 4.481 12.623 -16.567 1.00 87.00 97 MET A CA 1
ATOM 772 C C . MET A 1 97 ? 5.298 11.500 -15.916 1.00 87.00 97 MET A C 1
ATOM 774 O O . MET A 1 97 ? 4.842 10.904 -14.945 1.00 87.00 97 MET A O 1
ATOM 778 N N . ALA A 1 98 ? 6.530 11.262 -16.383 1.00 89.38 98 ALA A N 1
ATOM 779 C CA . ALA A 1 98 ? 7.447 10.309 -15.755 1.00 89.38 98 ALA A CA 1
ATOM 780 C C . ALA A 1 98 ? 7.726 10.669 -14.287 1.00 89.38 98 ALA A C 1
ATOM 782 O O . ALA A 1 98 ? 7.725 9.788 -13.429 1.00 89.38 98 ALA A O 1
ATOM 783 N N . ARG A 1 99 ? 7.919 11.962 -13.985 1.00 90.50 99 ARG A N 1
ATOM 784 C CA . ARG A 1 99 ? 8.127 12.446 -12.614 1.00 90.50 99 ARG A CA 1
ATOM 785 C C . ARG A 1 99 ? 6.909 12.197 -11.730 1.00 90.50 99 ARG A C 1
ATOM 787 O O . ARG A 1 99 ? 7.077 11.666 -10.637 1.00 90.50 99 ARG A O 1
ATOM 794 N N . SER A 1 100 ? 5.714 12.531 -12.210 1.00 90.00 100 SER A N 1
ATOM 795 C CA . SER A 1 100 ? 4.465 12.290 -11.480 1.00 90.00 100 SER A CA 1
ATOM 796 C C . SER A 1 100 ? 4.244 10.796 -11.211 1.00 90.00 100 SER A C 1
ATOM 798 O O . SER A 1 100 ? 4.024 10.401 -10.070 1.00 90.00 100 SER A O 1
ATOM 800 N N . ILE A 1 101 ? 4.414 9.935 -12.221 1.00 91.75 101 ILE A N 1
ATOM 801 C CA . ILE A 1 101 ? 4.299 8.475 -12.063 1.00 91.75 101 ILE A CA 1
ATOM 802 C C . ILE A 1 101 ? 5.323 7.946 -11.050 1.00 91.75 101 ILE A C 1
ATOM 804 O O . ILE A 1 101 ? 4.992 7.122 -10.198 1.00 91.75 101 ILE A O 1
ATOM 808 N N . PHE A 1 102 ? 6.562 8.434 -11.114 1.00 93.38 102 PHE A N 1
ATOM 809 C CA . PHE A 1 102 ? 7.609 8.028 -10.185 1.00 93.38 102 PHE A CA 1
ATOM 810 C C . PHE A 1 102 ? 7.291 8.425 -8.737 1.00 93.38 102 PHE A C 1
ATOM 812 O O . PHE A 1 102 ? 7.467 7.619 -7.824 1.00 93.38 102 PHE A O 1
ATOM 819 N N . GLN A 1 103 ? 6.771 9.637 -8.519 1.00 92.50 10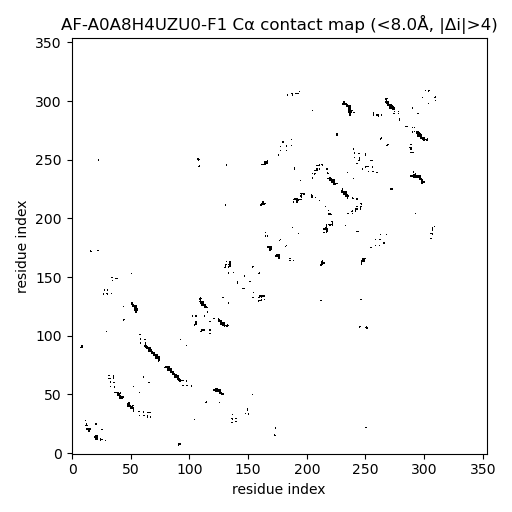3 GLN A N 1
ATOM 820 C CA . GLN A 1 103 ? 6.286 10.072 -7.206 1.00 92.50 103 GLN A CA 1
ATOM 821 C C . GLN A 1 103 ? 5.151 9.172 -6.710 1.00 92.50 103 GLN A C 1
ATOM 823 O O . GLN A 1 103 ? 5.183 8.736 -5.559 1.00 92.50 103 GLN A O 1
ATOM 828 N N . ASN A 1 104 ? 4.218 8.806 -7.590 1.00 93.12 104 ASN A N 1
ATOM 829 C CA . ASN A 1 104 ? 3.133 7.892 -7.248 1.00 93.12 104 ASN A CA 1
ATOM 830 C C . ASN A 1 104 ? 3.663 6.508 -6.832 1.00 93.12 104 ASN A C 1
ATOM 832 O O . ASN A 1 104 ? 3.096 5.896 -5.934 1.00 93.12 104 ASN A O 1
ATOM 836 N N . PHE A 1 105 ? 4.760 5.995 -7.411 1.00 95.75 105 PHE A N 1
ATOM 837 C CA . PHE A 1 105 ? 5.360 4.726 -6.955 1.00 95.75 105 PHE A CA 1
ATOM 838 C C . PHE A 1 105 ? 5.874 4.792 -5.516 1.00 95.75 105 PHE A C 1
ATOM 840 O O . PHE A 1 105 ? 5.823 3.792 -4.796 1.00 95.75 105 PHE A O 1
ATOM 847 N N . ILE A 1 106 ? 6.359 5.957 -5.089 1.00 94.19 106 ILE A N 1
ATOM 848 C CA . ILE A 1 106 ? 6.803 6.169 -3.711 1.00 94.19 106 ILE A CA 1
ATOM 849 C C . ILE A 1 106 ? 5.593 6.322 -2.787 1.00 94.19 106 ILE A C 1
ATOM 851 O O . ILE A 1 106 ? 5.558 5.681 -1.741 1.00 94.19 106 ILE A O 1
ATOM 855 N N . GLN A 1 107 ? 4.565 7.081 -3.187 1.00 92.56 107 GLN A N 1
ATOM 856 C CA . GLN A 1 107 ? 3.312 7.201 -2.422 1.00 92.56 107 GLN A CA 1
ATOM 857 C C . GLN A 1 107 ? 2.614 5.847 -2.241 1.00 92.56 107 GLN A C 1
ATOM 859 O O . GLN A 1 107 ? 2.164 5.514 -1.148 1.00 92.56 107 GLN A O 1
ATOM 864 N N . ALA A 1 108 ? 2.614 5.016 -3.285 1.00 94.75 108 ALA A N 1
ATOM 865 C CA . ALA A 1 108 ? 2.114 3.645 -3.251 1.00 94.75 108 ALA A CA 1
ATOM 866 C C . ALA A 1 108 ? 3.036 2.673 -2.489 1.00 94.75 108 ALA A C 1
ATOM 868 O O . ALA A 1 108 ? 2.731 1.479 -2.405 1.00 94.75 108 ALA A O 1
ATOM 869 N N . ARG A 1 109 ? 4.156 3.162 -1.940 1.00 93.62 109 ARG A N 1
ATOM 870 C CA . ARG A 1 109 ? 5.135 2.418 -1.137 1.00 93.62 109 ARG A CA 1
ATOM 871 C C . ARG A 1 109 ? 5.774 1.250 -1.871 1.00 93.62 109 ARG A C 1
ATOM 873 O O . ARG A 1 109 ? 6.079 0.220 -1.276 1.00 93.62 109 ARG A O 1
ATOM 880 N N . PHE A 1 110 ? 5.981 1.382 -3.178 1.00 95.62 110 PHE A N 1
ATOM 881 C CA . PHE A 1 110 ? 6.773 0.424 -3.954 1.00 95.62 110 PHE A CA 1
ATOM 882 C C . PHE A 1 110 ? 8.270 0.733 -3.890 1.00 95.62 110 PHE A C 1
ATOM 884 O O . PHE A 1 110 ? 9.097 -0.175 -4.000 1.00 95.62 110 PHE A O 1
ATOM 891 N N . LEU A 1 111 ? 8.606 2.009 -3.696 1.00 94.88 111 LEU A N 1
ATOM 892 C CA . LEU A 1 111 ? 9.966 2.527 -3.647 1.00 94.88 111 LEU A CA 1
ATOM 893 C C . LEU A 1 111 ? 10.210 3.302 -2.356 1.00 94.88 111 LEU A C 1
ATOM 895 O O . LEU A 1 111 ? 9.326 3.999 -1.866 1.00 94.88 111 LEU A O 1
ATOM 899 N N . GLU A 1 112 ? 11.438 3.214 -1.860 1.00 91.75 112 GLU A N 1
ATOM 900 C CA . GLU A 1 112 ? 11.920 3.934 -0.688 1.00 91.75 112 GLU A CA 1
ATOM 901 C C . GLU A 1 112 ? 13.138 4.793 -1.077 1.00 91.75 112 GLU A C 1
ATOM 903 O O . GLU A 1 112 ? 14.138 4.251 -1.570 1.00 91.75 112 GLU A O 1
ATOM 908 N N . PRO A 1 113 ? 13.080 6.127 -0.906 1.00 92.00 113 PRO A N 1
ATOM 909 C CA . PRO A 1 113 ? 14.244 6.994 -1.059 1.00 92.00 113 PRO A CA 1
ATOM 910 C C . PRO A 1 113 ? 15.178 6.867 0.157 1.00 92.00 113 PRO A C 1
ATOM 912 O O . PRO A 1 113 ? 14.753 6.994 1.297 1.00 92.00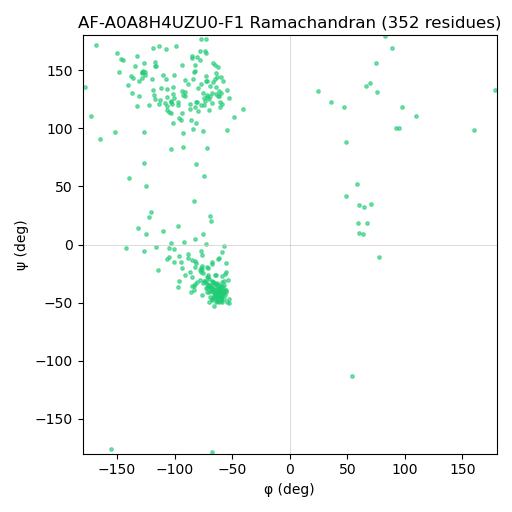 113 PRO A O 1
ATOM 915 N N . LEU A 1 114 ? 16.475 6.652 -0.079 1.00 87.88 114 LEU A N 1
ATOM 916 C CA . LEU A 1 114 ? 17.456 6.344 0.976 1.00 87.88 114 LEU A CA 1
ATOM 917 C C . LEU A 1 114 ? 18.194 7.578 1.524 1.00 87.88 114 LEU A C 1
ATOM 919 O O . LEU A 1 114 ? 18.791 7.539 2.600 1.00 87.88 114 LEU A O 1
ATOM 923 N N . ASN A 1 115 ? 18.206 8.675 0.771 1.00 79.75 115 ASN A N 1
ATOM 924 C CA . ASN A 1 115 ? 18.923 9.911 1.102 1.00 79.75 115 ASN A CA 1
ATOM 925 C C . ASN A 1 115 ? 18.066 11.176 0.950 1.00 79.75 115 ASN A C 1
ATOM 927 O O . ASN A 1 115 ? 18.616 12.275 0.958 1.00 79.75 115 ASN A O 1
ATOM 931 N N . ALA A 1 116 ? 16.747 11.036 0.827 1.00 79.69 116 ALA A N 1
ATOM 932 C CA . ALA A 1 116 ? 15.824 12.156 0.703 1.00 79.69 116 ALA A CA 1
ATOM 933 C C . ALA A 1 116 ? 14.485 11.851 1.377 1.00 79.69 116 ALA A C 1
ATOM 935 O O . ALA A 1 116 ? 14.119 10.693 1.564 1.00 79.69 116 ALA A O 1
ATOM 936 N N . THR A 1 117 ? 13.742 12.905 1.699 1.00 78.19 117 THR A N 1
ATOM 937 C CA . THR A 1 117 ? 12.326 12.812 2.058 1.00 78.19 117 THR A CA 1
ATOM 938 C C . THR A 1 117 ? 11.464 12.820 0.799 1.00 78.19 117 THR A C 1
ATOM 940 O O . THR A 1 117 ? 11.895 13.280 -0.261 1.00 78.19 117 THR A O 1
ATOM 943 N N . PHE A 1 118 ? 10.211 12.375 0.924 1.00 74.81 118 PHE A N 1
ATOM 944 C CA . PHE A 1 118 ? 9.231 12.411 -0.167 1.00 74.81 118 PHE A CA 1
ATOM 945 C C . PHE A 1 118 ? 9.051 13.811 -0.795 1.00 74.81 118 PHE A C 1
ATOM 947 O O . PHE A 1 118 ? 8.795 13.934 -1.988 1.00 74.81 118 PHE A O 1
ATOM 954 N N . SER A 1 119 ? 9.223 14.881 -0.015 1.00 73.56 119 SER A N 1
ATOM 955 C CA . SER A 1 119 ? 9.110 16.262 -0.498 1.00 73.56 119 SER A CA 1
ATOM 956 C C . SER A 1 119 ? 10.323 16.748 -1.302 1.00 73.56 119 SER A C 1
ATOM 958 O O . SER A 1 119 ? 10.195 17.689 -2.078 1.00 73.56 119 SER A O 1
ATOM 960 N N . ASN A 1 120 ? 11.493 16.118 -1.142 1.00 78.56 120 ASN A N 1
ATOM 961 C CA . ASN A 1 120 ? 12.778 16.633 -1.625 1.00 78.56 120 ASN A CA 1
ATOM 962 C C . ASN A 1 120 ? 13.510 15.627 -2.528 1.00 78.56 120 ASN A C 1
ATOM 964 O O . ASN A 1 120 ? 14.694 15.340 -2.334 1.00 78.56 120 ASN A O 1
ATOM 968 N N . LEU A 1 121 ? 12.824 15.083 -3.537 1.00 83.12 121 LEU A N 1
ATOM 969 C CA . LEU A 1 121 ? 13.448 14.174 -4.501 1.00 83.12 121 LEU A CA 1
ATOM 970 C C . LEU A 1 121 ? 14.330 14.915 -5.511 1.00 83.12 121 LEU A C 1
ATOM 972 O O . LEU A 1 121 ? 13.874 15.400 -6.546 1.00 83.12 121 LEU A O 1
ATOM 976 N N . SER A 1 122 ? 15.632 14.934 -5.236 1.00 86.50 122 SER A N 1
ATOM 977 C CA . SER A 1 122 ? 16.646 15.327 -6.218 1.00 86.50 122 SER A CA 1
ATOM 978 C C . SER A 1 122 ? 16.921 14.198 -7.223 1.00 86.50 122 SER A C 1
ATOM 980 O O . SER A 1 122 ? 16.704 13.022 -6.924 1.00 86.50 122 SER A O 1
ATOM 982 N N . LYS A 1 123 ? 17.475 14.528 -8.397 1.00 87.00 123 LYS A N 1
ATOM 983 C CA . LYS A 1 123 ? 17.898 13.543 -9.414 1.00 87.00 123 LYS A CA 1
ATOM 984 C C . LYS A 1 123 ? 18.919 12.519 -8.893 1.00 87.00 123 LYS A C 1
ATOM 986 O O . LYS A 1 123 ? 18.863 11.354 -9.274 1.00 87.00 123 LYS A O 1
ATOM 991 N N . GLY A 1 124 ? 19.806 12.951 -7.993 1.00 86.94 124 GLY A N 1
ATOM 992 C CA . GLY A 1 124 ? 20.820 12.110 -7.348 1.00 86.94 124 GLY A CA 1
ATOM 993 C C . GLY A 1 124 ? 20.306 11.313 -6.146 1.00 86.94 124 GLY A C 1
ATOM 994 O O . GLY A 1 124 ? 21.092 10.658 -5.461 1.00 86.94 124 GLY A O 1
ATOM 995 N N . THR A 1 125 ? 19.004 11.373 -5.854 1.00 91.19 125 THR A N 1
ATOM 996 C CA . THR A 1 125 ? 18.401 10.556 -4.799 1.00 91.19 125 THR A CA 1
ATOM 997 C C . THR A 1 125 ? 18.527 9.086 -5.183 1.00 91.19 125 THR A C 1
ATOM 999 O O . THR A 1 125 ? 18.190 8.698 -6.303 1.00 91.19 125 THR A O 1
ATOM 1002 N N . VAL A 1 126 ? 19.034 8.276 -4.259 1.00 92.56 126 VAL A N 1
ATOM 1003 C CA . VAL A 1 126 ? 19.157 6.831 -4.430 1.00 92.56 126 VAL A CA 1
ATOM 1004 C C . VAL A 1 126 ? 17.904 6.184 -3.866 1.00 92.56 126 VAL A C 1
ATOM 1006 O O . VAL A 1 126 ? 17.525 6.445 -2.724 1.00 92.56 126 VAL A O 1
ATOM 1009 N N . CYS A 1 127 ? 17.277 5.331 -4.664 1.00 93.75 127 CYS A N 1
ATOM 1010 C CA . CYS A 1 127 ? 16.078 4.599 -4.291 1.00 93.75 127 CYS A CA 1
ATOM 1011 C C . CYS A 1 127 ? 16.350 3.095 -4.271 1.00 93.75 127 CYS A C 1
ATOM 1013 O O . CYS A 1 127 ? 17.216 2.578 -4.983 1.00 93.75 127 CYS A O 1
ATOM 1015 N N . THR A 1 128 ? 15.574 2.390 -3.456 1.00 93.88 128 THR A N 1
ATOM 1016 C CA . THR A 1 128 ? 15.496 0.929 -3.459 1.00 93.88 128 THR A CA 1
ATOM 1017 C C . THR A 1 128 ? 14.037 0.487 -3.444 1.00 93.88 128 THR A C 1
ATOM 1019 O O . THR A 1 128 ? 13.138 1.266 -3.125 1.00 93.88 128 THR A O 1
ATOM 1022 N N . MET A 1 129 ? 13.789 -0.767 -3.809 1.00 94.12 129 MET A N 1
ATOM 1023 C CA . MET A 1 129 ? 12.455 -1.348 -3.720 1.00 94.12 129 MET A CA 1
ATOM 1024 C C . MET A 1 129 ? 12.119 -1.720 -2.274 1.00 94.12 129 MET A C 1
ATOM 1026 O O . MET A 1 129 ? 12.937 -2.317 -1.560 1.00 94.12 129 MET A O 1
ATOM 1030 N N . THR A 1 130 ? 10.882 -1.435 -1.873 1.00 93.75 130 THR A N 1
ATOM 1031 C CA . THR A 1 130 ? 10.308 -1.938 -0.619 1.00 93.75 130 THR A CA 1
ATOM 1032 C C . THR A 1 130 ? 9.976 -3.427 -0.746 1.00 93.75 130 THR A C 1
ATOM 1034 O O . THR A 1 130 ? 9.898 -3.977 -1.849 1.00 93.75 130 THR A O 1
ATOM 1037 N N . ALA A 1 131 ? 9.702 -4.096 0.377 1.00 92.62 131 ALA A N 1
ATOM 1038 C CA . ALA A 1 131 ? 9.243 -5.486 0.353 1.00 92.62 131 ALA A CA 1
ATOM 1039 C C . ALA A 1 131 ? 7.920 -5.642 -0.435 1.00 92.62 131 ALA A C 1
ATOM 1041 O O . ALA A 1 131 ? 7.754 -6.607 -1.183 1.00 92.62 131 ALA A O 1
ATOM 1042 N N . LYS A 1 132 ? 7.021 -4.649 -0.349 1.00 94.81 132 LYS A N 1
ATOM 1043 C CA . LYS A 1 132 ? 5.793 -4.556 -1.156 1.00 94.81 132 LYS A CA 1
ATOM 1044 C C . LYS A 1 132 ? 6.097 -4.465 -2.652 1.00 94.81 132 LYS A C 1
ATOM 1046 O O . LYS A 1 132 ? 5.533 -5.228 -3.436 1.00 94.81 132 LYS A O 1
ATOM 1051 N N . GLY A 1 133 ? 7.003 -3.568 -3.047 1.00 95.69 133 GLY A N 1
ATOM 1052 C CA . GLY A 1 133 ? 7.434 -3.420 -4.437 1.00 95.69 133 GLY A CA 1
ATOM 1053 C C . GLY A 1 133 ? 8.016 -4.722 -4.993 1.00 95.69 133 GLY A C 1
ATOM 1054 O O . GLY A 1 133 ? 7.671 -5.134 -6.099 1.00 95.69 133 GLY A O 1
ATOM 1055 N N . ILE A 1 134 ? 8.833 -5.428 -4.206 1.00 95.31 134 ILE A N 1
ATOM 1056 C CA . ILE A 1 134 ? 9.409 -6.720 -4.612 1.00 95.31 134 ILE A CA 1
ATOM 1057 C C . ILE A 1 134 ? 8.319 -7.782 -4.790 1.00 95.31 134 ILE A C 1
ATOM 1059 O O . ILE A 1 134 ? 8.340 -8.497 -5.789 1.00 95.31 134 ILE A O 1
ATOM 1063 N N . ALA A 1 135 ? 7.325 -7.853 -3.900 1.00 95.06 135 ALA A N 1
ATOM 1064 C CA . ALA A 1 135 ? 6.201 -8.777 -4.059 1.00 95.06 135 ALA A CA 1
ATOM 1065 C C . ALA A 1 135 ? 5.366 -8.484 -5.321 1.00 95.06 135 ALA A C 1
ATOM 1067 O O . ALA A 1 135 ? 4.937 -9.413 -6.010 1.00 95.06 135 ALA A O 1
ATOM 1068 N N . VAL A 1 136 ? 5.161 -7.206 -5.660 1.00 96.56 136 VAL A N 1
ATOM 1069 C CA . VAL A 1 136 ? 4.494 -6.802 -6.910 1.00 96.56 136 VAL A CA 1
ATOM 1070 C C . VAL A 1 136 ? 5.305 -7.251 -8.129 1.00 96.56 136 VAL A C 1
ATOM 1072 O O . VAL A 1 136 ? 4.749 -7.907 -9.013 1.00 96.56 136 VAL A O 1
ATOM 1075 N N . LEU A 1 137 ? 6.616 -6.980 -8.139 1.00 95.94 137 LEU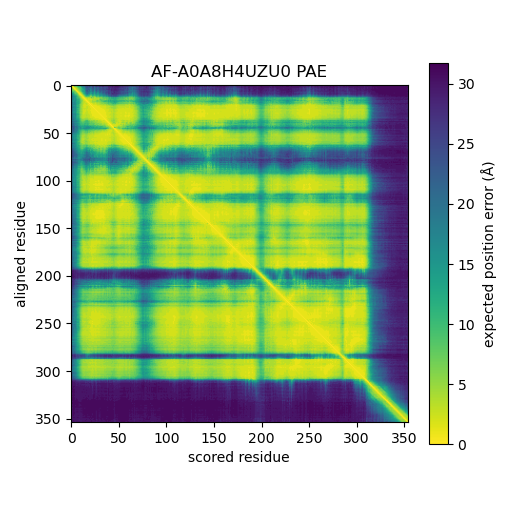 A N 1
ATOM 1076 C CA . LEU A 1 137 ? 7.524 -7.414 -9.204 1.00 95.94 137 LEU A CA 1
ATOM 1077 C C . LEU A 1 137 ? 7.526 -8.939 -9.354 1.00 95.94 137 LEU A C 1
ATOM 1079 O O . LEU A 1 137 ? 7.415 -9.450 -10.465 1.00 95.94 137 LEU A O 1
ATOM 1083 N N . HIS A 1 138 ? 7.583 -9.677 -8.244 1.00 95.50 138 HIS A N 1
ATOM 1084 C CA . HIS A 1 138 ? 7.576 -11.138 -8.249 1.00 95.50 138 HIS A CA 1
ATOM 1085 C C . HIS A 1 138 ? 6.338 -11.691 -8.967 1.00 95.50 138 HIS A C 1
ATOM 1087 O O . HIS A 1 138 ? 6.449 -12.550 -9.843 1.00 95.50 138 HIS A O 1
ATOM 1093 N N . ARG A 1 139 ? 5.152 -11.154 -8.652 1.00 94.50 139 ARG A N 1
ATOM 1094 C CA . ARG A 1 139 ? 3.897 -11.555 -9.307 1.00 94.50 139 ARG A CA 1
ATOM 1095 C C . ARG A 1 139 ? 3.895 -11.217 -10.794 1.00 94.50 139 ARG A C 1
ATOM 1097 O O . ARG A 1 139 ? 3.420 -12.025 -11.589 1.00 94.50 139 ARG A O 1
ATOM 1104 N N . PHE A 1 140 ? 4.419 -10.052 -11.170 1.00 94.06 140 PHE A N 1
ATOM 1105 C CA . PHE A 1 140 ? 4.541 -9.660 -12.571 1.00 94.06 140 PHE A CA 1
ATOM 1106 C C . PHE A 1 140 ? 5.468 -10.602 -13.345 1.00 94.06 140 PHE A C 1
ATOM 1108 O O . PHE A 1 140 ? 5.102 -11.056 -14.429 1.00 94.06 140 PHE A O 1
ATOM 1115 N N . CYS A 1 141 ? 6.629 -10.944 -12.784 1.00 92.62 141 CYS A N 1
ATOM 1116 C CA . CYS A 1 141 ? 7.568 -11.872 -13.406 1.00 92.62 141 CYS A CA 1
ATOM 1117 C C . CYS A 1 141 ? 6.971 -13.270 -13.555 1.00 92.62 141 CYS A C 1
ATOM 1119 O O . CYS A 1 141 ? 7.064 -13.840 -14.637 1.00 92.62 141 CYS A O 1
ATOM 1121 N N . ASN A 1 142 ? 6.291 -13.781 -12.522 1.00 92.62 142 ASN A N 1
ATOM 1122 C CA . ASN A 1 142 ? 5.627 -15.083 -12.582 1.00 92.62 142 ASN A CA 1
ATOM 1123 C C . ASN A 1 142 ? 4.522 -15.111 -13.652 1.00 92.62 142 ASN A C 1
ATOM 1125 O O . ASN A 1 142 ? 4.446 -16.037 -14.451 1.00 92.62 142 ASN A O 1
ATOM 1129 N N . ARG A 1 143 ? 3.697 -14.058 -13.726 1.00 91.50 143 ARG A N 1
ATOM 1130 C CA . ARG A 1 143 ? 2.603 -13.966 -14.706 1.00 91.50 143 ARG A CA 1
ATOM 1131 C C . ARG A 1 143 ? 3.096 -13.860 -16.153 1.00 91.50 143 ARG A C 1
ATOM 1133 O O . ARG A 1 143 ? 2.411 -14.332 -17.051 1.00 91.50 143 ARG A O 1
ATOM 1140 N N . ASN A 1 144 ? 4.245 -13.223 -16.380 1.00 87.25 144 ASN A N 1
ATOM 1141 C CA . ASN A 1 144 ? 4.795 -12.988 -17.721 1.00 87.25 144 ASN A CA 1
ATOM 1142 C C . ASN A 1 144 ? 5.960 -13.929 -18.091 1.00 87.25 144 ASN A C 1
ATOM 1144 O O . ASN A 1 144 ? 6.535 -13.772 -19.164 1.00 87.25 144 ASN A O 1
ATOM 1148 N N . GLY A 1 145 ? 6.345 -14.869 -17.219 1.00 86.88 145 GLY A N 1
ATOM 1149 C CA . GLY A 1 145 ? 7.472 -15.780 -17.454 1.00 86.88 145 GLY A CA 1
ATOM 1150 C C . GLY A 1 145 ? 8.841 -15.090 -17.540 1.00 86.88 145 GLY A C 1
ATOM 1151 O O . GLY A 1 145 ? 9.707 -15.529 -18.293 1.00 86.88 145 GLY A O 1
ATOM 1152 N N . ILE A 1 146 ? 9.050 -13.990 -16.809 1.00 87.62 146 ILE A N 1
ATOM 1153 C CA . ILE A 1 146 ? 10.309 -13.226 -16.850 1.00 87.62 146 ILE A CA 1
ATOM 1154 C C . ILE A 1 146 ? 11.342 -13.876 -15.928 1.00 87.62 146 ILE A C 1
ATOM 1156 O O . ILE A 1 146 ? 11.166 -13.896 -14.713 1.00 87.62 146 ILE A O 1
ATOM 1160 N N . THR A 1 147 ? 12.456 -14.328 -16.505 1.00 88.44 147 THR A N 1
ATOM 1161 C CA . THR A 1 147 ? 13.552 -15.012 -15.792 1.00 88.44 147 THR A CA 1
ATOM 1162 C C . THR A 1 147 ? 14.897 -14.288 -15.928 1.00 88.44 147 THR A C 1
ATOM 1164 O O . THR A 1 147 ? 15.954 -14.918 -15.912 1.00 88.44 147 THR A O 1
ATOM 1167 N N . ALA A 1 148 ? 14.882 -12.964 -16.111 1.00 85.94 148 ALA A N 1
ATOM 1168 C CA . ALA A 1 148 ? 16.102 -12.176 -16.280 1.00 85.94 148 ALA A CA 1
ATOM 1169 C C . ALA A 1 148 ? 17.024 -12.305 -15.042 1.00 85.94 148 ALA A C 1
ATOM 1171 O O . ALA A 1 148 ? 16.544 -12.113 -13.918 1.00 85.94 148 ALA A O 1
ATOM 1172 N N . PRO A 1 149 ? 18.334 -12.597 -15.198 1.00 88.38 149 PRO A N 1
ATOM 1173 C CA . PRO A 1 149 ? 19.210 -12.906 -14.063 1.00 88.38 149 PRO A CA 1
ATOM 1174 C C . PRO A 1 149 ? 19.272 -11.815 -12.987 1.00 88.38 149 PRO A C 1
ATOM 1176 O O . PRO A 1 149 ? 19.268 -12.120 -11.795 1.00 88.38 149 PRO A O 1
ATOM 1179 N N . HIS A 1 150 ? 19.301 -10.533 -13.372 1.00 88.06 150 HIS A N 1
ATOM 1180 C CA . HIS A 1 150 ? 19.337 -9.428 -12.408 1.00 88.06 150 HIS A CA 1
ATOM 1181 C C . HIS A 1 150 ? 18.053 -9.335 -11.585 1.00 88.06 150 HIS A C 1
ATOM 1183 O O . HIS A 1 150 ? 18.134 -9.105 -10.381 1.00 88.06 150 HIS A O 1
ATOM 1189 N N . VAL A 1 151 ? 16.898 -9.587 -12.205 1.00 90.38 151 VAL A N 1
ATOM 1190 C CA . VAL A 1 151 ? 15.595 -9.621 -11.531 1.00 90.38 151 VAL A CA 1
ATOM 1191 C C . VAL A 1 151 ? 15.531 -10.796 -10.564 1.00 90.38 151 VAL A C 1
ATOM 1193 O O . VAL A 1 151 ? 15.176 -10.615 -9.401 1.00 90.38 151 VAL A O 1
ATOM 1196 N N . MET A 1 152 ? 15.953 -11.987 -10.997 1.00 92.19 152 MET A N 1
ATOM 1197 C CA . MET A 1 152 ? 15.950 -13.176 -10.140 1.00 92.19 152 MET A CA 1
ATOM 1198 C C . MET A 1 152 ? 16.816 -12.995 -8.890 1.00 92.19 152 MET A C 1
ATOM 1200 O O . MET A 1 152 ? 16.399 -13.414 -7.812 1.00 92.19 152 MET A O 1
ATOM 1204 N N . ARG A 1 153 ? 17.958 -12.294 -8.987 1.00 92.38 153 ARG A N 1
ATOM 1205 C CA . ARG A 1 153 ? 18.778 -11.952 -7.809 1.00 92.38 153 ARG A CA 1
ATOM 1206 C C . ARG A 1 153 ? 18.018 -11.112 -6.781 1.00 92.38 153 ARG A C 1
ATOM 1208 O O . ARG A 1 153 ? 18.178 -11.349 -5.589 1.00 92.38 153 ARG A O 1
ATOM 1215 N N . VAL A 1 154 ? 17.182 -10.166 -7.216 1.00 93.00 154 VAL A N 1
ATOM 1216 C CA . VAL A 1 154 ? 16.326 -9.378 -6.309 1.00 93.00 154 VAL A CA 1
ATOM 1217 C C . VAL A 1 154 ? 15.263 -10.273 -5.676 1.00 93.00 154 VAL A C 1
ATOM 1219 O O . VAL A 1 154 ? 15.074 -10.237 -4.461 1.00 93.00 154 VAL A O 1
ATOM 1222 N N . LEU A 1 155 ? 14.590 -11.096 -6.486 1.00 92.81 155 LEU A N 1
ATOM 1223 C CA . LEU A 1 155 ? 13.488 -11.956 -6.043 1.00 92.81 155 LEU A CA 1
ATOM 1224 C C . LEU A 1 155 ? 13.934 -13.056 -5.071 1.00 92.81 155 LEU A C 1
ATOM 1226 O O . LEU A 1 155 ? 13.171 -13.422 -4.183 1.00 92.81 155 LEU A O 1
ATOM 1230 N N . GLN A 1 156 ? 15.154 -13.568 -5.219 1.00 92.38 156 GLN A N 1
ATOM 1231 C CA . GLN A 1 156 ? 15.752 -14.562 -4.319 1.00 92.38 156 GLN A CA 1
ATOM 1232 C C . GLN A 1 156 ? 16.487 -13.924 -3.136 1.00 92.38 156 GLN A C 1
ATOM 1234 O O . GLN A 1 156 ? 16.921 -14.627 -2.223 1.00 92.38 156 GLN A O 1
ATOM 1239 N N . SER A 1 157 ? 16.654 -12.599 -3.140 1.00 91.25 157 SER A N 1
ATOM 1240 C CA . SER A 1 157 ? 17.321 -11.911 -2.043 1.00 91.25 157 SER A CA 1
ATOM 1241 C C . SER A 1 157 ? 16.491 -11.994 -0.759 1.00 91.25 157 SER A C 1
ATOM 1243 O O . SER A 1 157 ? 15.255 -12.035 -0.810 1.00 91.25 157 SER A O 1
ATOM 1245 N N . PRO A 1 158 ? 17.133 -11.862 0.414 1.00 88.75 158 PRO A N 1
ATOM 1246 C CA . PRO A 1 158 ? 16.424 -11.734 1.676 1.00 88.75 158 PRO A CA 1
ATOM 1247 C C . PRO A 1 158 ? 15.474 -10.534 1.741 1.00 88.75 158 PRO A C 1
ATOM 1249 O O . PRO A 1 158 ? 14.778 -10.416 2.733 1.00 88.75 158 PRO A O 1
ATOM 1252 N N . ARG A 1 159 ? 15.427 -9.619 0.760 1.0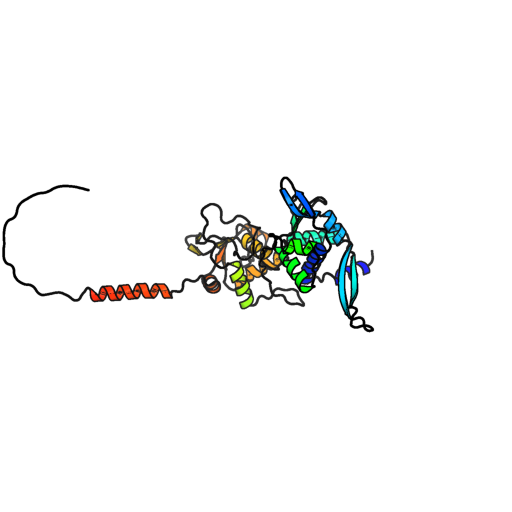0 87.44 159 ARG A N 1
ATOM 1253 C CA . ARG A 1 159 ? 14.469 -8.499 0.752 1.00 87.44 159 ARG A CA 1
ATOM 1254 C C . ARG A 1 159 ? 13.058 -8.929 0.331 1.00 87.44 159 ARG A C 1
ATOM 1256 O O . ARG A 1 159 ? 12.096 -8.237 0.659 1.00 87.44 159 ARG A O 1
ATOM 1263 N N . ASN A 1 160 ? 12.908 -10.067 -0.350 1.00 89.19 160 ASN A N 1
ATOM 1264 C CA . ASN A 1 160 ? 11.608 -10.600 -0.759 1.00 89.19 160 ASN A CA 1
ATOM 1265 C C . ASN A 1 160 ? 10.913 -11.349 0.393 1.00 89.19 160 ASN A C 1
ATOM 1267 O O . ASN A 1 160 ? 10.809 -12.573 0.386 1.00 89.19 160 ASN A O 1
ATOM 1271 N N . LYS A 1 161 ? 10.476 -10.615 1.420 1.00 87.25 161 LYS A N 1
ATOM 1272 C CA . LYS A 1 161 ? 9.836 -11.195 2.618 1.00 87.25 161 LYS A CA 1
ATOM 1273 C C . LYS A 1 161 ? 8.320 -10.996 2.668 1.00 87.25 161 LYS A C 1
ATOM 1275 O O . LYS A 1 161 ? 7.658 -11.568 3.531 1.00 87.25 161 LYS A O 1
ATOM 1280 N N . MET A 1 162 ? 7.767 -10.159 1.790 1.00 89.88 162 MET A N 1
ATOM 1281 C CA . MET A 1 162 ? 6.381 -9.704 1.892 1.00 89.88 162 MET A CA 1
ATOM 1282 C C . MET A 1 162 ? 5.388 -10.769 1.420 1.00 89.88 162 MET A C 1
ATOM 1284 O O . MET A 1 162 ? 5.354 -11.140 0.248 1.00 89.88 162 MET A O 1
ATOM 1288 N N . THR A 1 163 ? 4.504 -11.183 2.324 1.00 90.94 163 THR A N 1
ATOM 1289 C CA . THR A 1 163 ? 3.285 -11.928 2.004 1.00 90.94 163 THR A CA 1
ATOM 1290 C C . THR A 1 163 ? 2.142 -10.933 1.821 1.00 90.94 163 THR A C 1
ATOM 1292 O O . THR A 1 163 ? 1.404 -10.633 2.761 1.00 90.94 163 THR A O 1
ATOM 1295 N N . LEU A 1 164 ? 2.047 -10.390 0.606 1.00 92.19 164 LEU A N 1
ATOM 1296 C CA . LEU A 1 164 ? 1.123 -9.312 0.255 1.00 92.19 164 LEU A CA 1
ATOM 1297 C C . LEU A 1 164 ? -0.333 -9.801 0.194 1.00 92.19 164 LEU A C 1
ATOM 1299 O O . LEU A 1 164 ? -0.633 -10.757 -0.526 1.00 92.19 164 LEU A O 1
ATOM 1303 N N . LEU A 1 165 ? -1.245 -9.108 0.879 1.00 94.38 165 LEU A N 1
ATOM 1304 C CA . LEU A 1 165 ? -2.683 -9.334 0.764 1.00 94.38 165 LEU A CA 1
ATOM 1305 C C . LEU A 1 165 ? -3.200 -8.768 -0.563 1.00 94.38 165 LEU A C 1
ATOM 1307 O O . LEU A 1 165 ? -3.096 -7.570 -0.841 1.00 94.38 165 LEU A O 1
ATOM 1311 N N . ILE A 1 166 ? -3.769 -9.644 -1.386 1.00 94.31 166 ILE A N 1
ATOM 1312 C CA . ILE A 1 166 ? -4.390 -9.259 -2.650 1.00 94.31 166 ILE A CA 1
ATOM 1313 C C . ILE A 1 166 ? -5.838 -8.878 -2.376 1.00 94.31 166 ILE A C 1
ATOM 1315 O O . ILE A 1 166 ? -6.608 -9.691 -1.880 1.00 94.31 166 ILE A O 1
ATOM 1319 N N . LEU A 1 167 ? -6.184 -7.640 -2.704 1.00 95.06 167 LEU A N 1
ATOM 1320 C CA . LEU A 1 167 ? -7.541 -7.128 -2.619 1.00 95.06 167 LEU A CA 1
ATOM 1321 C C . LEU A 1 167 ? -8.250 -7.349 -3.949 1.00 95.06 167 LEU A C 1
ATOM 1323 O O . LEU A 1 167 ? -7.709 -7.009 -5.009 1.00 95.06 167 LEU A O 1
ATOM 1327 N N . GLU A 1 168 ? -9.450 -7.908 -3.872 1.00 93.69 168 GLU A N 1
ATOM 1328 C CA . GLU A 1 168 ? -10.304 -8.131 -5.028 1.00 93.69 168 GLU A CA 1
ATOM 1329 C C . GLU A 1 168 ? -10.861 -6.806 -5.546 1.00 93.69 168 GLU A C 1
ATOM 1331 O O . GLU A 1 168 ? -11.180 -5.890 -4.781 1.00 93.69 168 GLU A O 1
ATOM 1336 N N . ARG A 1 169 ? -10.918 -6.686 -6.872 1.00 93.81 169 ARG A N 1
ATOM 1337 C CA . ARG A 1 169 ? -11.305 -5.462 -7.571 1.00 93.81 169 ARG A CA 1
ATOM 1338 C C . ARG A 1 169 ? -12.214 -5.783 -8.735 1.00 93.81 169 ARG A C 1
ATOM 1340 O O . ARG A 1 169 ? -11.996 -6.769 -9.439 1.00 93.81 169 ARG A O 1
ATOM 1347 N N . ASP A 1 170 ? -13.155 -4.888 -8.979 1.00 92.12 170 ASP A N 1
ATOM 1348 C CA . ASP A 1 170 ? -13.931 -4.894 -10.204 1.00 92.12 170 ASP A CA 1
ATOM 1349 C C . ASP A 1 170 ? -13.037 -4.545 -11.408 1.00 92.12 170 ASP A C 1
ATOM 1351 O O . ASP A 1 170 ? -12.287 -3.566 -11.398 1.00 92.12 170 ASP A O 1
ATOM 1355 N N . LEU A 1 171 ? -13.101 -5.356 -12.466 1.00 88.56 171 LEU A N 1
ATOM 1356 C CA . LEU A 1 171 ? -12.209 -5.231 -13.625 1.00 88.56 171 LEU A CA 1
ATOM 1357 C C . LEU A 1 171 ? -12.509 -4.005 -14.499 1.00 88.56 171 LEU A C 1
ATOM 1359 O O . LEU A 1 171 ? -11.652 -3.603 -15.295 1.00 88.56 171 LEU A O 1
ATOM 1363 N N . THR A 1 172 ? -13.712 -3.441 -14.376 1.00 89.06 172 THR A N 1
ATOM 1364 C CA . THR A 1 172 ? -14.192 -2.332 -15.208 1.00 89.06 172 THR A CA 1
ATOM 1365 C C . THR A 1 172 ? -14.019 -0.980 -14.530 1.00 89.06 172 THR A C 1
ATOM 1367 O O . THR A 1 172 ? -13.655 -0.018 -15.196 1.00 89.06 172 THR A O 1
ATOM 1370 N N . THR A 1 173 ? -14.211 -0.918 -13.215 1.00 90.88 173 THR A N 1
ATOM 1371 C CA . THR A 1 173 ? -14.177 0.313 -12.414 1.00 90.88 173 THR A CA 1
ATOM 1372 C C . THR A 1 173 ? -12.925 0.439 -11.543 1.00 90.88 173 THR A C 1
ATOM 1374 O O . THR A 1 173 ? -12.674 1.511 -11.006 1.00 90.88 173 THR A O 1
ATOM 1377 N N . ASP A 1 174 ? -12.140 -0.635 -11.377 1.00 92.00 174 ASP A N 1
ATOM 1378 C CA . ASP A 1 174 ? -10.997 -0.737 -10.447 1.00 92.00 174 ASP A CA 1
ATOM 1379 C C . ASP A 1 174 ? -11.364 -0.532 -8.962 1.00 92.00 174 ASP A C 1
ATOM 1381 O O . ASP A 1 174 ? -10.469 -0.438 -8.112 1.00 92.00 174 ASP A O 1
ATOM 1385 N N . LYS A 1 175 ? -12.662 -0.493 -8.626 1.00 91.56 175 LYS A N 1
ATOM 1386 C CA . LYS A 1 175 ? -13.159 -0.353 -7.251 1.00 91.56 175 LYS A CA 1
ATOM 1387 C C . LYS A 1 175 ? -12.943 -1.646 -6.471 1.00 91.56 175 LYS A C 1
ATOM 1389 O O . LYS A 1 175 ? -13.013 -2.742 -7.028 1.00 91.56 175 LYS A O 1
ATOM 1394 N N . LEU A 1 176 ? -12.645 -1.507 -5.181 1.00 92.81 176 LEU A N 1
ATOM 1395 C CA . LEU A 1 176 ? -12.487 -2.642 -4.274 1.00 92.81 176 LEU A CA 1
ATOM 1396 C C . LEU A 1 176 ? -13.827 -3.350 -4.076 1.00 92.81 176 LEU A C 1
ATOM 1398 O O . LEU A 1 176 ? -14.859 -2.696 -3.922 1.00 92.81 176 LEU A O 1
ATOM 1402 N N . VAL A 1 177 ? -13.795 -4.678 -4.047 1.00 93.25 177 VAL A N 1
ATOM 1403 C CA . VAL A 1 177 ? -14.947 -5.477 -3.628 1.00 93.25 177 VAL A CA 1
ATOM 1404 C C . VAL A 1 177 ? -15.060 -5.374 -2.101 1.00 93.25 177 VAL A C 1
ATOM 1406 O O . VAL A 1 177 ? -14.081 -5.596 -1.389 1.00 93.25 177 VAL A O 1
ATOM 1409 N N . ILE A 1 178 ? -16.237 -4.982 -1.606 1.00 90.94 178 ILE A N 1
ATOM 1410 C CA . ILE A 1 178 ? -16.485 -4.649 -0.189 1.00 90.94 178 ILE A CA 1
ATOM 1411 C C . ILE A 1 178 ? -17.600 -5.495 0.440 1.00 90.94 178 ILE A C 1
ATOM 1413 O O . ILE A 1 178 ? -18.236 -5.080 1.401 1.00 90.94 178 ILE A O 1
ATOM 1417 N N . ASP A 1 179 ? -17.879 -6.685 -0.092 1.00 93.56 179 ASP A N 1
ATOM 1418 C CA . ASP A 1 179 ? -18.836 -7.582 0.549 1.00 93.56 179 ASP A CA 1
ATOM 1419 C C . ASP A 1 179 ? -18.324 -8.057 1.919 1.00 93.56 179 ASP A C 1
ATOM 1421 O O . ASP A 1 179 ? -17.122 -8.127 2.194 1.00 93.56 179 ASP A O 1
ATOM 1425 N N . ARG A 1 180 ? -19.263 -8.411 2.799 1.00 94.00 180 ARG A N 1
ATOM 1426 C CA . ARG A 1 180 ? -18.966 -8.785 4.184 1.00 94.00 180 ARG A CA 1
ATOM 1427 C C . ARG A 1 180 ? -17.890 -9.886 4.307 1.00 94.00 180 ARG A C 1
ATOM 1429 O O . ARG A 1 180 ? -16.970 -9.685 5.101 1.00 94.00 180 ARG A O 1
ATOM 1436 N N . PRO A 1 181 ? -17.966 -11.029 3.592 1.00 95.31 181 PRO A N 1
ATOM 1437 C CA . PRO A 1 181 ? -16.897 -12.031 3.588 1.00 95.31 181 PRO A CA 1
ATOM 1438 C C . PRO A 1 181 ? -15.519 -11.457 3.248 1.00 95.31 181 PRO A C 1
ATOM 1440 O O . PRO A 1 181 ? -14.555 -11.724 3.971 1.00 95.31 181 PRO A O 1
ATOM 1443 N N . THR A 1 182 ? -15.427 -10.639 2.199 1.00 95.44 182 THR A N 1
ATOM 1444 C CA . THR A 1 182 ? -14.175 -9.996 1.781 1.00 95.44 182 THR A CA 1
ATOM 1445 C C . THR A 1 182 ? -13.624 -9.081 2.870 1.00 95.44 182 THR A C 1
ATOM 1447 O O . THR A 1 182 ? -12.453 -9.200 3.241 1.00 95.44 182 THR A O 1
ATOM 1450 N N . ILE A 1 183 ? -14.463 -8.234 3.473 1.00 96.69 183 ILE A N 1
ATOM 1451 C CA . ILE A 1 183 ? -14.043 -7.358 4.574 1.00 96.69 183 ILE A CA 1
ATOM 1452 C C . ILE A 1 183 ? -13.574 -8.169 5.789 1.00 96.69 183 ILE A C 1
ATOM 1454 O O . ILE A 1 183 ? -12.545 -7.844 6.380 1.00 96.69 183 ILE A O 1
ATOM 1458 N N . GLU A 1 184 ? -14.256 -9.260 6.146 1.00 95.62 184 GLU A N 1
ATOM 1459 C CA . GLU A 1 184 ? -13.835 -10.134 7.248 1.00 95.62 184 GLU A CA 1
ATOM 1460 C C . GLU A 1 184 ? -12.491 -10.841 6.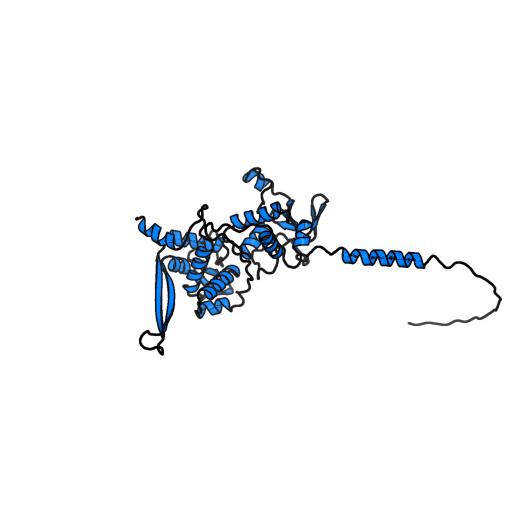959 1.00 95.62 184 GLU A C 1
ATOM 1462 O O . GLU A 1 184 ? -11.692 -11.035 7.878 1.00 95.62 184 GLU A O 1
ATOM 1467 N N . VAL A 1 185 ? -12.195 -11.204 5.701 1.00 95.00 185 VAL A N 1
ATOM 1468 C CA . VAL A 1 185 ? -10.874 -11.730 5.288 1.00 95.00 185 VAL A CA 1
ATOM 1469 C C . VAL A 1 185 ? -9.788 -10.673 5.469 1.00 95.00 185 VAL A C 1
ATOM 1471 O O . VAL A 1 185 ? -8.752 -10.959 6.080 1.00 95.00 185 VAL A O 1
ATOM 1474 N N . ILE A 1 186 ? -10.025 -9.459 4.962 1.00 95.81 186 ILE A N 1
ATOM 1475 C CA . ILE A 1 186 ? -9.081 -8.345 5.091 1.00 95.81 186 ILE A CA 1
ATOM 1476 C C . ILE A 1 186 ? -8.841 -8.058 6.572 1.00 95.81 186 ILE A C 1
ATOM 1478 O O . ILE A 1 186 ? -7.693 -7.947 6.997 1.00 95.81 186 ILE A O 1
ATOM 1482 N N . PHE A 1 187 ? -9.904 -8.034 7.374 1.00 96.00 187 PHE A N 1
ATOM 1483 C CA . PHE A 1 187 ? -9.828 -7.749 8.797 1.00 96.00 187 PHE A CA 1
ATOM 1484 C C . PHE A 1 187 ? -9.048 -8.803 9.588 1.00 96.00 187 PHE A C 1
ATOM 1486 O O . PHE A 1 187 ? -8.229 -8.454 10.433 1.00 96.00 187 PHE A O 1
ATOM 1493 N N . ARG A 1 188 ? -9.227 -10.098 9.293 1.00 93.62 188 ARG A N 1
ATOM 1494 C CA . ARG A 1 188 ? -8.419 -11.166 9.913 1.00 93.62 188 ARG A CA 1
ATOM 1495 C C . ARG A 1 188 ? -6.933 -10.984 9.637 1.00 93.62 188 ARG A C 1
ATOM 1497 O O . ARG A 1 188 ? -6.106 -11.205 10.518 1.00 93.62 188 ARG A O 1
ATOM 1504 N N . ARG A 1 189 ? -6.585 -10.578 8.413 1.00 92.69 189 ARG A N 1
ATOM 1505 C CA . ARG A 1 189 ? -5.192 -10.305 8.058 1.00 92.69 189 ARG A CA 1
ATOM 1506 C C . ARG A 1 189 ? -4.676 -9.040 8.743 1.00 92.69 189 ARG A C 1
ATOM 1508 O O . ARG A 1 189 ? -3.559 -9.063 9.246 1.00 92.69 189 ARG A O 1
ATOM 1515 N N . PHE A 1 190 ? -5.508 -8.002 8.792 1.00 93.50 190 PHE A N 1
ATOM 1516 C CA . PHE A 1 190 ? -5.251 -6.723 9.449 1.00 93.50 190 PHE A CA 1
ATOM 1517 C C . PHE A 1 190 ? -4.995 -6.875 10.948 1.00 93.50 190 PHE A C 1
ATOM 1519 O O . PHE A 1 190 ? -4.006 -6.359 11.443 1.00 93.50 190 PHE A O 1
ATOM 1526 N N . ALA A 1 191 ? -5.835 -7.613 11.672 1.00 89.94 191 ALA A N 1
ATOM 1527 C CA . ALA A 1 191 ? -5.650 -7.853 13.103 1.00 89.94 191 ALA A CA 1
ATOM 1528 C C . ALA A 1 191 ? -4.478 -8.810 13.389 1.00 89.94 191 ALA A C 1
ATOM 1530 O O . ALA A 1 191 ? -3.832 -8.719 14.430 1.00 89.94 191 ALA A O 1
ATOM 1531 N N . GLY A 1 192 ? -4.171 -9.712 12.451 1.00 87.00 192 GLY A N 1
ATOM 1532 C CA . GLY A 1 192 ? -3.112 -10.708 12.591 1.00 87.00 192 GLY A CA 1
ATOM 1533 C C . GLY A 1 192 ? -3.546 -11.957 13.367 1.00 87.00 192 GLY A C 1
ATOM 1534 O O . GLY A 1 192 ? -4.688 -12.104 13.796 1.00 87.00 192 GLY A O 1
ATOM 1535 N N . VAL A 1 193 ? -2.618 -12.906 13.520 1.00 75.38 193 VAL A N 1
ATOM 1536 C CA . VAL A 1 193 ? -2.894 -14.214 14.152 1.00 75.38 193 VAL A CA 1
ATOM 1537 C C . VAL A 1 193 ? -3.022 -14.100 15.674 1.00 75.38 193 VAL A C 1
ATOM 1539 O O . VAL A 1 193 ? -3.793 -14.836 16.283 1.00 75.38 193 VAL A O 1
ATOM 1542 N N . GLN A 1 194 ? -2.302 -13.165 16.292 1.00 64.62 194 GLN A N 1
ATOM 1543 C CA . GLN A 1 194 ? -2.352 -12.888 17.725 1.00 64.62 194 GLN A CA 1
ATOM 1544 C C . GLN A 1 194 ? -2.386 -11.379 17.934 1.00 64.62 194 GLN A C 1
ATOM 1546 O O . GLN A 1 194 ? -1.706 -10.652 17.207 1.00 64.62 194 GLN A O 1
ATOM 1551 N N . ALA A 1 195 ? -3.136 -10.926 18.942 1.00 57.06 195 ALA A N 1
ATOM 1552 C CA . ALA A 1 195 ? -2.985 -9.567 19.442 1.00 57.06 195 ALA A CA 1
ATOM 1553 C C . ALA A 1 195 ? -1.494 -9.374 19.769 1.00 57.06 195 ALA A C 1
ATOM 1555 O O . ALA A 1 195 ? -0.954 -10.224 20.483 1.00 57.06 195 ALA A O 1
ATOM 1556 N N . PRO A 1 196 ? -0.814 -8.340 19.239 1.00 54.34 196 PRO A N 1
ATOM 1557 C CA . PRO A 1 196 ? 0.561 -8.029 19.589 1.00 54.34 196 PRO A CA 1
ATOM 1558 C C . PRO A 1 196 ? 0.680 -8.041 21.109 1.00 54.34 196 PRO A C 1
ATOM 1560 O O . PRO A 1 196 ? 0.083 -7.214 21.801 1.00 54.34 196 PRO A O 1
ATOM 1563 N N . GLY A 1 197 ? 1.377 -9.049 21.634 1.00 47.41 197 GLY A N 1
ATOM 1564 C CA . GLY A 1 197 ? 1.710 -9.089 23.045 1.00 47.41 197 GLY A CA 1
ATOM 1565 C C . GLY A 1 197 ? 2.559 -7.862 23.320 1.00 47.41 197 GLY A C 1
ATOM 1566 O O . GLY A 1 197 ? 3.473 -7.576 22.547 1.00 47.41 197 GLY A O 1
ATOM 1567 N N . ALA A 1 198 ? 2.234 -7.118 24.374 1.00 44.28 198 ALA A N 1
ATOM 1568 C CA . ALA A 1 198 ? 3.056 -6.012 24.830 1.00 44.28 198 ALA A CA 1
ATOM 1569 C C . ALA A 1 198 ? 4.485 -6.530 25.056 1.00 44.28 198 ALA A C 1
ATOM 1571 O O . ALA A 1 198 ? 4.782 -7.152 26.075 1.00 44.28 198 ALA A O 1
ATOM 1572 N N . ILE A 1 199 ? 5.372 -6.320 24.085 1.00 41.94 199 ILE A N 1
ATOM 1573 C CA . ILE A 1 199 ? 6.799 -6.458 24.323 1.00 41.94 199 ILE A CA 1
ATOM 1574 C C . ILE A 1 199 ? 7.130 -5.265 25.211 1.00 41.94 199 ILE A C 1
ATOM 1576 O O . ILE A 1 199 ? 6.896 -4.118 24.840 1.00 41.94 199 ILE A O 1
ATOM 1580 N N . ASN A 1 200 ? 7.552 -5.565 26.436 1.00 37.53 200 ASN A N 1
ATOM 1581 C CA . ASN A 1 200 ? 7.877 -4.602 27.477 1.00 37.53 200 ASN A CA 1
ATOM 1582 C C . ASN A 1 200 ? 8.632 -3.370 26.931 1.00 37.53 200 ASN A C 1
ATOM 1584 O O . ASN A 1 200 ? 9.780 -3.494 26.513 1.00 37.53 200 ASN A O 1
ATOM 1588 N N . GLY A 1 201 ? 8.014 -2.189 27.047 1.00 42.84 201 GLY A N 1
ATOM 1589 C CA . GLY A 1 201 ? 8.701 -0.893 27.083 1.00 42.84 201 GLY A CA 1
ATOM 1590 C C . GLY A 1 201 ? 8.538 0.032 25.864 1.00 42.84 201 GLY A C 1
ATOM 1591 O O . GLY A 1 201 ? 9.196 -0.152 24.848 1.00 42.84 201 GLY A O 1
ATOM 1592 N N . SER A 1 202 ? 7.805 1.139 26.077 1.00 41.16 202 SER A N 1
ATOM 1593 C CA . SER A 1 202 ? 7.766 2.402 25.291 1.00 41.16 202 SER A CA 1
ATOM 1594 C C . SER A 1 202 ? 7.027 2.406 23.925 1.00 41.16 202 SER A C 1
ATOM 1596 O O . SER A 1 202 ? 6.653 1.351 23.429 1.00 41.16 202 SER A O 1
ATOM 1598 N N . PRO A 1 203 ? 6.576 3.593 23.460 1.00 47.31 203 PRO A N 1
ATOM 1599 C CA . PRO A 1 203 ? 5.174 3.896 23.171 1.00 47.31 203 PRO A CA 1
ATOM 1600 C C . PRO A 1 203 ? 4.610 3.154 21.947 1.00 47.31 203 PRO A C 1
ATOM 1602 O O . PRO A 1 203 ? 5.079 3.312 20.826 1.00 47.31 203 PRO A O 1
ATOM 1605 N N . ALA A 1 204 ? 3.501 2.446 22.164 1.00 55.53 204 ALA A N 1
ATOM 1606 C CA . ALA A 1 204 ? 2.753 1.644 21.189 1.00 55.53 204 ALA A CA 1
ATOM 1607 C C . ALA A 1 204 ? 2.021 2.438 20.078 1.00 55.53 204 ALA A C 1
ATOM 1609 O O . ALA A 1 204 ? 1.064 1.940 19.487 1.00 55.53 204 ALA A O 1
ATOM 1610 N N . TRP A 1 205 ? 2.426 3.684 19.830 1.00 60.50 205 TRP A N 1
ATOM 1611 C CA . TRP A 1 205 ? 1.834 4.575 18.828 1.00 60.50 205 TRP A CA 1
ATOM 1612 C C . TRP A 1 205 ? 2.859 5.117 17.825 1.00 60.50 205 TRP A C 1
ATOM 1614 O O . TRP A 1 205 ? 2.526 6.009 17.048 1.00 60.50 205 TRP A O 1
ATOM 1624 N N . GLU A 1 206 ? 4.097 4.611 17.827 1.00 60.97 206 GLU A N 1
ATOM 1625 C CA . GLU A 1 206 ? 5.080 5.002 16.819 1.00 60.97 206 GLU A CA 1
ATOM 1626 C C . GLU A 1 206 ? 4.625 4.563 15.417 1.00 60.97 206 GLU A C 1
ATOM 1628 O O . GLU A 1 206 ? 4.125 3.454 15.221 1.00 60.97 206 GLU A O 1
ATOM 1633 N N . ASP A 1 207 ? 4.762 5.461 14.436 1.00 58.53 207 ASP A N 1
ATOM 1634 C CA . ASP A 1 207 ? 4.357 5.210 13.052 1.00 58.53 207 ASP A CA 1
ATOM 1635 C C . ASP A 1 207 ? 5.326 4.221 12.410 1.00 58.53 207 ASP A C 1
ATOM 1637 O O . ASP A 1 207 ? 6.264 4.594 11.695 1.00 58.53 207 ASP A O 1
ATOM 1641 N N . ARG A 1 208 ? 5.087 2.936 12.648 1.00 64.44 208 ARG A N 1
ATOM 1642 C CA . ARG A 1 208 ? 5.843 1.903 11.974 1.00 64.44 208 ARG A CA 1
ATOM 1643 C C . ARG A 1 208 ? 5.388 1.795 10.521 1.00 64.44 208 ARG A C 1
ATOM 1645 O O . ARG A 1 208 ? 4.204 1.629 10.221 1.00 64.44 208 ARG A O 1
ATOM 1652 N N . THR A 1 209 ? 6.348 1.945 9.617 1.00 62.72 209 THR A N 1
ATOM 1653 C CA . THR A 1 209 ? 6.155 1.855 8.157 1.00 62.72 209 THR A CA 1
ATOM 1654 C C . THR A 1 209 ? 6.926 0.680 7.551 1.00 62.72 209 THR A C 1
ATOM 1656 O O . THR A 1 209 ? 6.812 0.388 6.364 1.00 62.72 209 THR A O 1
ATOM 1659 N N . ASP A 1 210 ? 7.682 -0.053 8.370 1.00 65.81 210 ASP A N 1
ATOM 1660 C CA . ASP A 1 210 ? 8.359 -1.287 8.004 1.00 65.81 210 ASP A CA 1
ATOM 1661 C C . ASP A 1 210 ? 7.590 -2.497 8.558 1.00 65.81 210 ASP A C 1
ATOM 1663 O O . ASP A 1 210 ? 7.898 -3.081 9.599 1.00 65.81 210 ASP A O 1
ATOM 1667 N N . TYR A 1 211 ? 6.553 -2.921 7.836 1.00 74.81 211 TYR A N 1
ATOM 1668 C CA . TYR A 1 211 ? 5.961 -4.243 8.045 1.00 74.81 211 TYR A CA 1
ATOM 1669 C C . TYR A 1 211 ? 6.808 -5.286 7.297 1.00 74.81 211 TYR A C 1
ATOM 1671 O O . TYR A 1 211 ? 6.735 -5.378 6.070 1.00 74.81 211 TYR A O 1
ATOM 1679 N N . PRO A 1 212 ? 7.636 -6.095 7.992 1.00 63.91 212 PRO A N 1
ATOM 1680 C CA . PRO A 1 212 ? 8.731 -6.823 7.355 1.00 63.91 212 PRO A CA 1
ATOM 1681 C C . PRO A 1 212 ? 8.258 -7.970 6.460 1.00 63.91 212 PRO A C 1
ATOM 1683 O O . PRO A 1 212 ? 8.984 -8.360 5.552 1.00 63.91 212 PRO A O 1
ATOM 1686 N N . ASN A 1 213 ? 7.078 -8.541 6.716 1.00 77.12 213 ASN A N 1
ATOM 1687 C CA . ASN A 1 213 ? 6.591 -9.724 6.000 1.00 77.12 213 ASN A CA 1
ATOM 1688 C C . ASN A 1 213 ? 5.081 -9.726 5.702 1.00 77.12 213 ASN A C 1
ATOM 1690 O O . ASN A 1 213 ? 4.591 -10.673 5.089 1.00 77.12 213 ASN A O 1
ATOM 1694 N N . GLY A 1 214 ? 4.333 -8.714 6.150 1.00 78.06 214 GLY A N 1
ATOM 1695 C CA . GLY A 1 214 ? 2.874 -8.648 6.002 1.00 78.06 214 GLY A CA 1
ATOM 1696 C C . GLY A 1 214 ? 2.086 -9.747 6.727 1.00 78.06 214 GLY A C 1
ATOM 1697 O O . GLY A 1 214 ? 0.892 -9.881 6.476 1.00 78.06 214 GLY A O 1
ATOM 1698 N N . LEU A 1 215 ? 2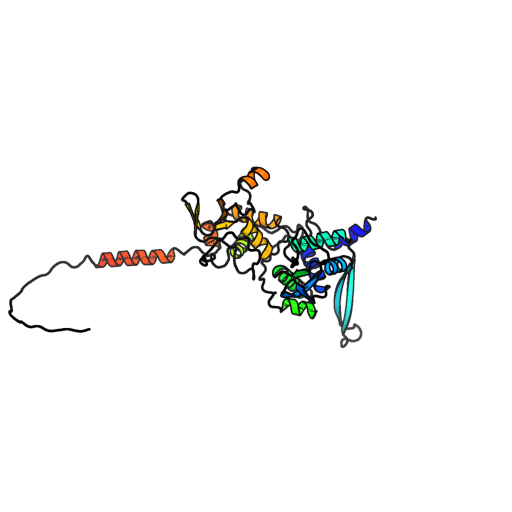.735 -10.560 7.574 1.00 82.81 215 LEU A N 1
ATOM 1699 C CA . LEU A 1 215 ? 2.118 -11.612 8.401 1.00 82.81 215 LEU A CA 1
ATOM 1700 C C . LEU A 1 215 ? 1.705 -11.094 9.783 1.00 82.81 215 LEU A C 1
ATOM 1702 O O . LEU A 1 215 ? 0.796 -11.650 10.396 1.00 82.81 215 LEU A O 1
ATOM 1706 N N . VAL A 1 216 ? 2.383 -10.052 10.262 1.00 84.12 216 VAL A N 1
ATOM 1707 C CA . VAL A 1 216 ? 2.045 -9.362 11.509 1.00 84.12 216 VAL A CA 1
ATOM 1708 C C . VAL A 1 216 ? 0.881 -8.410 11.237 1.00 84.12 216 VAL A C 1
ATOM 1710 O O . VAL A 1 216 ? 0.878 -7.713 10.218 1.00 84.12 216 VAL A O 1
ATOM 1713 N N . GLY A 1 217 ? -0.113 -8.418 12.126 1.00 86.50 217 GLY A N 1
ATOM 1714 C CA . GLY A 1 217 ? -1.228 -7.475 12.083 1.00 86.50 217 GLY A CA 1
ATOM 1715 C C . GLY A 1 217 ? -0.789 -6.040 12.375 1.00 86.50 217 GLY A C 1
ATOM 1716 O O . GLY A 1 217 ? 0.395 -5.767 12.582 1.00 86.50 217 GLY A O 1
ATOM 1717 N N . VAL A 1 218 ? -1.747 -5.119 12.393 1.00 88.56 218 VAL A N 1
ATOM 1718 C CA . VAL A 1 218 ? -1.514 -3.732 12.789 1.00 88.56 218 VAL A CA 1
ATOM 1719 C C . VAL A 1 218 ? -0.948 -3.695 14.209 1.00 88.56 218 VAL A C 1
ATOM 1721 O O . VAL A 1 218 ? -1.319 -4.483 15.083 1.00 88.56 218 VAL A O 1
ATOM 1724 N N . GLU A 1 219 ? -0.000 -2.805 14.459 1.00 82.19 219 GLU A N 1
ATOM 1725 C CA . GLU A 1 219 ? 0.510 -2.637 15.815 1.00 82.19 219 GLU A CA 1
ATOM 1726 C C . GLU A 1 219 ? -0.527 -1.931 16.687 1.00 82.19 219 GLU A C 1
ATOM 1728 O O . GLU A 1 219 ? -1.242 -1.031 16.241 1.00 82.19 219 GLU A O 1
ATOM 1733 N N . GLY A 1 220 ? -0.635 -2.375 17.937 1.00 81.75 220 GLY A N 1
ATOM 1734 C CA . GLY A 1 220 ? -1.642 -1.871 18.852 1.00 81.75 220 GLY A CA 1
ATOM 1735 C C . GLY A 1 220 ? -1.408 -2.296 20.295 1.00 81.75 220 GLY A C 1
ATOM 1736 O O . GLY A 1 220 ? -0.546 -3.117 20.602 1.00 81.75 220 GLY A O 1
ATOM 1737 N N . ILE A 1 221 ? -2.209 -1.722 21.186 1.00 84.62 221 ILE A N 1
ATOM 1738 C CA . ILE A 1 221 ? -2.190 -1.931 22.632 1.00 84.62 221 ILE A CA 1
ATOM 1739 C C . ILE A 1 221 ? -3.249 -2.962 22.998 1.00 84.62 221 ILE A C 1
ATOM 1741 O O . ILE A 1 221 ? -4.435 -2.726 22.788 1.00 84.62 221 ILE A O 1
ATOM 1745 N N . GLN A 1 222 ? -2.842 -4.081 23.595 1.00 83.81 222 GLN A N 1
ATOM 1746 C CA . GLN A 1 222 ? -3.754 -5.178 23.928 1.00 83.81 222 GLN A CA 1
ATOM 1747 C C . GLN A 1 222 ? -4.863 -4.791 24.917 1.00 83.81 222 GLN A C 1
ATOM 1749 O O . GLN A 1 222 ? -6.010 -5.168 24.694 1.00 83.81 222 GLN A O 1
ATOM 1754 N N . ASP A 1 223 ? -4.549 -4.035 25.967 1.00 86.44 223 ASP A N 1
ATOM 1755 C CA . ASP A 1 223 ? -5.519 -3.588 26.968 1.00 86.44 223 ASP A CA 1
ATOM 1756 C C . ASP A 1 223 ? -5.335 -2.093 27.234 1.00 86.44 223 ASP A C 1
ATOM 1758 O O . ASP A 1 223 ? -4.279 -1.654 27.690 1.00 86.44 223 ASP A O 1
ATOM 1762 N N . ILE A 1 224 ? -6.377 -1.302 26.975 1.00 86.88 224 ILE A N 1
ATOM 1763 C CA . ILE A 1 224 ? -6.379 0.146 27.216 1.00 86.88 224 ILE A CA 1
ATOM 1764 C C . ILE A 1 224 ? -7.601 0.547 28.045 1.00 86.88 224 ILE A C 1
ATOM 1766 O O . ILE A 1 224 ? -8.666 -0.069 27.962 1.00 86.88 224 ILE A O 1
ATOM 1770 N N . ARG A 1 225 ? -7.451 1.587 28.871 1.00 90.88 225 ARG A N 1
ATOM 1771 C CA . ARG A 1 225 ? -8.567 2.229 29.574 1.00 90.88 225 ARG A CA 1
ATOM 1772 C C . ARG A 1 225 ? -8.769 3.636 29.043 1.00 90.88 225 ARG A C 1
ATOM 1774 O O . ARG A 1 225 ? -7.847 4.440 29.102 1.00 90.88 225 ARG A O 1
ATOM 1781 N N . VAL A 1 226 ? -9.981 3.931 28.590 1.00 90.88 226 VAL A N 1
ATOM 1782 C CA . VAL A 1 226 ? -10.386 5.264 28.131 1.00 90.88 226 VAL A CA 1
ATOM 1783 C C . VAL A 1 226 ? -11.706 5.609 28.808 1.00 90.88 226 VAL A C 1
ATOM 1785 O O . VAL A 1 226 ? -12.635 4.802 28.789 1.00 90.88 226 VAL A O 1
ATOM 1788 N N . ASN A 1 227 ? -11.778 6.773 29.459 1.00 90.81 227 ASN A N 1
ATOM 1789 C CA . ASN A 1 227 ? -12.969 7.253 30.177 1.00 90.81 227 ASN A CA 1
ATOM 1790 C C . ASN A 1 227 ? -13.575 6.205 31.137 1.00 90.81 227 ASN A C 1
ATOM 1792 O O . ASN A 1 227 ? -14.781 5.987 31.173 1.00 90.81 227 ASN A O 1
ATOM 1796 N N . GLY A 1 228 ? -12.719 5.488 31.875 1.00 89.12 228 GLY A N 1
ATOM 1797 C CA . GLY A 1 228 ? -13.130 4.441 32.822 1.00 89.12 228 GLY A CA 1
ATOM 1798 C C . GLY A 1 228 ? -13.530 3.097 32.193 1.00 89.12 228 GLY A C 1
ATOM 1799 O O . GLY A 1 228 ? -13.612 2.100 32.910 1.00 89.12 228 GLY A O 1
ATOM 1800 N N . SER A 1 229 ? -13.698 3.028 30.871 1.00 93.31 229 SER A N 1
ATOM 1801 C CA . SER A 1 229 ? -14.037 1.801 30.142 1.00 93.31 229 SER A CA 1
ATOM 1802 C C . SER A 1 229 ? -12.784 1.055 29.686 1.00 93.31 229 SER A C 1
ATOM 1804 O O . SER A 1 229 ? -11.790 1.669 29.298 1.00 93.31 229 SER A O 1
ATOM 1806 N N . LYS A 1 230 ? -12.818 -0.282 29.752 1.00 91.88 230 LYS A N 1
ATOM 1807 C CA . LYS A 1 230 ? -11.734 -1.158 29.280 1.00 91.88 230 LYS A CA 1
ATOM 1808 C C . LYS A 1 230 ? -11.999 -1.590 27.844 1.00 91.88 230 LYS A C 1
ATOM 1810 O O . LYS A 1 230 ? -13.080 -2.091 27.549 1.00 91.88 230 LYS A O 1
ATOM 1815 N N . TYR A 1 231 ? -10.980 -1.480 27.007 1.00 91.00 231 TYR A N 1
ATOM 1816 C CA . TYR A 1 231 ? -11.020 -1.854 25.601 1.00 91.00 231 TYR A CA 1
ATOM 1817 C C . TYR A 1 231 ? -9.895 -2.828 25.278 1.00 91.00 231 TYR A C 1
ATOM 1819 O O . TYR A 1 231 ? -8.822 -2.771 25.884 1.00 91.00 231 TYR A O 1
ATOM 1827 N N . LYS A 1 232 ? -10.160 -3.721 24.321 1.00 88.50 232 LYS A N 1
ATOM 1828 C CA . LYS A 1 232 ? -9.203 -4.728 23.867 1.00 88.50 232 LYS A CA 1
ATOM 1829 C C . LYS A 1 232 ? -8.663 -4.359 22.501 1.00 88.50 232 LYS A C 1
ATOM 1831 O O . LYS A 1 232 ? -9.438 -4.048 21.602 1.00 88.50 232 LYS A O 1
ATOM 1836 N N . TYR A 1 233 ? -7.352 -4.469 22.363 1.00 89.00 233 TYR A N 1
ATOM 1837 C CA . TYR A 1 233 ? -6.600 -4.253 21.139 1.00 89.00 233 TYR A CA 1
ATOM 1838 C C . TYR A 1 233 ? -6.970 -2.937 20.444 1.00 89.00 233 TYR A C 1
ATOM 1840 O O . TYR A 1 233 ? -7.876 -2.870 19.610 1.00 89.00 233 TYR A O 1
ATOM 1848 N N . ALA A 1 234 ? -6.272 -1.881 20.847 1.00 91.12 234 ALA A N 1
ATOM 1849 C CA . ALA A 1 234 ? -6.449 -0.534 20.344 1.00 91.12 234 ALA A CA 1
ATOM 1850 C C . ALA A 1 234 ? -5.289 -0.102 19.447 1.00 91.12 234 ALA A C 1
ATOM 1852 O O . ALA A 1 234 ? -4.138 -0.416 19.728 1.00 91.12 234 ALA A O 1
ATOM 1853 N N . PHE A 1 235 ? -5.581 0.644 18.391 1.00 92.38 235 PHE A N 1
ATOM 1854 C CA . PHE A 1 235 ? -4.601 1.133 17.422 1.00 92.38 235 PHE A CA 1
ATOM 1855 C C . PHE A 1 235 ? -5.004 2.531 16.939 1.00 92.38 235 PHE A C 1
ATOM 1857 O O . PHE A 1 235 ? -6.165 2.929 17.060 1.00 92.38 235 PHE A O 1
ATOM 1864 N N . THR A 1 236 ? -4.050 3.293 16.405 1.00 93.62 236 THR A N 1
ATOM 1865 C CA . THR A 1 236 ? -4.333 4.630 15.866 1.00 93.62 236 THR A CA 1
ATOM 1866 C C . THR A 1 236 ? -4.885 4.544 14.444 1.00 93.62 236 THR A C 1
ATOM 1868 O O . THR A 1 236 ? -4.578 3.607 13.698 1.00 93.62 236 THR A O 1
ATOM 1871 N N . GLY A 1 237 ? -5.653 5.550 14.027 1.00 94.44 237 GLY A N 1
ATOM 1872 C CA . GLY A 1 237 ? -6.114 5.655 12.643 1.00 94.44 237 GLY A CA 1
ATOM 1873 C C . GLY A 1 237 ? -4.952 5.623 11.640 1.00 94.44 237 GLY A C 1
ATOM 1874 O O . GLY A 1 237 ? -5.003 4.921 10.626 1.00 94.44 237 GLY A O 1
ATOM 1875 N N . LYS A 1 238 ? -3.845 6.301 11.965 1.00 93.00 238 LYS A N 1
ATOM 1876 C CA . LYS A 1 238 ? -2.643 6.322 11.124 1.00 93.00 238 LYS A CA 1
ATOM 1877 C C . LYS A 1 238 ? -1.983 4.947 10.985 1.00 93.00 238 LYS A C 1
ATOM 1879 O O . LYS A 1 238 ? -1.628 4.566 9.867 1.00 93.00 238 LYS A O 1
ATOM 1884 N N . SER A 1 239 ? -1.868 4.175 12.069 1.00 92.12 239 SER A N 1
ATOM 1885 C CA . SER A 1 239 ? -1.315 2.813 12.017 1.00 92.12 239 SER A CA 1
ATOM 1886 C C . SER A 1 239 ? -2.142 1.897 11.117 1.00 92.12 239 SER A C 1
ATOM 1888 O O . SER A 1 239 ? -1.572 1.101 10.368 1.00 92.12 239 SER A O 1
ATOM 1890 N N . ALA A 1 240 ? -3.471 2.051 11.119 1.00 94.38 240 ALA A N 1
ATOM 1891 C CA . ALA A 1 240 ? -4.347 1.272 10.251 1.00 94.38 240 ALA A CA 1
ATOM 1892 C C . ALA A 1 240 ? -4.097 1.561 8.763 1.00 94.38 240 ALA A C 1
ATOM 1894 O O . ALA A 1 240 ? -3.935 0.634 7.966 1.00 94.38 240 ALA A O 1
ATOM 1895 N N . ILE A 1 241 ? -3.991 2.845 8.401 1.00 94.62 241 ILE A N 1
ATOM 1896 C CA . ILE A 1 241 ? -3.667 3.263 7.032 1.00 94.62 241 ILE A CA 1
ATOM 1897 C C . ILE A 1 241 ? -2.289 2.754 6.620 1.00 94.62 241 ILE A C 1
ATOM 1899 O O . ILE A 1 241 ? -2.138 2.231 5.515 1.00 94.62 241 ILE A O 1
ATOM 1903 N N . ASN A 1 242 ? -1.297 2.856 7.507 1.00 92.75 242 ASN A N 1
ATOM 1904 C CA . ASN A 1 242 ? 0.050 2.381 7.221 1.00 92.75 242 ASN A CA 1
ATOM 1905 C C . ASN A 1 242 ? 0.067 0.878 6.937 1.00 92.75 242 ASN A C 1
ATOM 1907 O O . ASN A 1 242 ? 0.601 0.468 5.909 1.00 92.75 242 ASN A O 1
ATOM 1911 N N . TRP A 1 243 ? -0.581 0.074 7.782 1.00 93.69 243 TRP A N 1
ATOM 1912 C CA . TRP A 1 243 ? -0.663 -1.368 7.567 1.00 93.69 243 TRP A CA 1
ATOM 1913 C C . TRP A 1 243 ? -1.344 -1.701 6.236 1.00 93.69 243 TRP A C 1
ATOM 1915 O O . TRP A 1 243 ? -0.831 -2.509 5.461 1.00 93.69 243 TRP A O 1
ATOM 1925 N N . LEU A 1 244 ? -2.473 -1.054 5.924 1.00 95.25 244 LEU A N 1
ATOM 1926 C CA . LEU A 1 244 ? -3.192 -1.298 4.672 1.00 95.25 244 LEU A CA 1
ATOM 1927 C C . LEU A 1 244 ? -2.349 -0.905 3.452 1.00 95.25 244 LEU A C 1
ATOM 1929 O O . LEU A 1 244 ? -2.337 -1.632 2.462 1.00 95.25 244 LEU A O 1
ATOM 1933 N N . MET A 1 245 ? -1.603 0.198 3.526 1.00 94.25 245 MET A N 1
ATOM 1934 C CA . MET A 1 245 ? -0.702 0.615 2.456 1.00 94.25 245 MET A CA 1
ATOM 1935 C C . MET A 1 245 ? 0.512 -0.303 2.293 1.00 94.25 245 MET A C 1
ATOM 1937 O O . MET A 1 245 ? 0.941 -0.500 1.162 1.00 94.25 245 MET A O 1
ATOM 1941 N N . ASP A 1 246 ? 1.071 -0.883 3.353 1.00 92.44 246 ASP A N 1
ATOM 1942 C CA . ASP A 1 246 ? 2.277 -1.724 3.250 1.00 92.44 246 ASP A CA 1
ATOM 1943 C C . ASP A 1 246 ? 1.956 -3.183 2.920 1.00 92.44 246 ASP A C 1
ATOM 1945 O O . ASP A 1 246 ? 2.631 -3.815 2.102 1.00 92.44 246 ASP A O 1
ATOM 1949 N N . CYS A 1 247 ? 0.906 -3.714 3.544 1.00 93.75 247 CYS A N 1
ATOM 1950 C CA . CYS A 1 247 ? 0.589 -5.138 3.541 1.00 93.75 247 CYS A CA 1
ATOM 1951 C C . CYS A 1 247 ? -0.443 -5.528 2.478 1.00 93.75 247 CYS A C 1
ATOM 1953 O O . CYS A 1 247 ? -0.631 -6.723 2.247 1.00 93.75 247 CYS A O 1
ATOM 1955 N N . CYS A 1 248 ? -1.095 -4.565 1.815 1.00 95.19 248 CYS A N 1
ATOM 1956 C CA . CYS A 1 248 ? -2.113 -4.837 0.798 1.00 95.19 248 CYS A CA 1
ATOM 1957 C C . CYS A 1 248 ? -1.739 -4.301 -0.583 1.00 95.19 248 CYS A C 1
ATOM 1959 O O . CYS A 1 248 ? -0.826 -3.510 -0.784 1.00 95.19 248 CYS A O 1
ATOM 1961 N N . THR A 1 249 ? -2.505 -4.710 -1.585 1.00 95.06 249 THR A N 1
ATOM 1962 C CA . THR A 1 249 ? -2.362 -4.256 -2.971 1.00 95.06 249 THR A CA 1
ATOM 1963 C C . THR A 1 249 ? -2.868 -2.841 -3.279 1.00 95.06 249 THR A C 1
ATOM 1965 O O . THR A 1 249 ? -2.959 -2.511 -4.467 1.00 95.06 249 THR A O 1
ATOM 1968 N N . THR A 1 250 ? -3.238 -2.041 -2.278 1.00 94.44 250 THR A N 1
ATOM 1969 C CA . THR A 1 250 ? -3.661 -0.638 -2.450 1.00 94.44 250 THR A CA 1
ATOM 1970 C C . THR A 1 250 ? -2.531 0.207 -3.026 1.00 94.44 250 THR A C 1
ATOM 1972 O O . THR A 1 250 ? -1.352 -0.128 -2.876 1.00 94.44 250 THR A O 1
ATOM 1975 N N . ILE A 1 251 ? -2.880 1.279 -3.730 1.00 93.94 251 ILE A N 1
ATOM 1976 C CA . ILE A 1 251 ? -1.896 2.224 -4.286 1.00 93.94 251 ILE A CA 1
ATOM 1977 C C . ILE A 1 251 ? -2.166 3.674 -3.874 1.00 93.94 251 ILE A C 1
ATOM 1979 O O . ILE A 1 251 ? -1.351 4.540 -4.168 1.00 93.94 251 ILE A O 1
ATOM 1983 N N . ASP A 1 252 ? -3.278 3.913 -3.179 1.00 92.00 252 ASP A N 1
ATOM 1984 C CA . ASP A 1 252 ? -3.750 5.222 -2.737 1.00 92.00 252 ASP A CA 1
ATOM 1985 C C . ASP A 1 252 ? -4.330 5.098 -1.316 1.00 92.00 252 ASP A C 1
ATOM 1987 O O . ASP A 1 252 ? -5.042 4.136 -1.009 1.00 92.00 252 ASP A O 1
ATOM 1991 N N . GLU A 1 253 ? -4.021 6.064 -0.449 1.00 91.88 253 GLU A N 1
ATOM 1992 C CA . GLU A 1 253 ? -4.528 6.124 0.928 1.00 91.88 253 GLU A CA 1
ATOM 1993 C C . GLU A 1 253 ? -6.052 6.332 0.976 1.00 91.88 253 GLU A C 1
ATOM 1995 O O . GLU A 1 253 ? -6.720 5.855 1.887 1.00 91.88 253 GLU A O 1
ATOM 2000 N N . ARG A 1 254 ? -6.671 6.936 -0.043 1.00 90.94 254 ARG A N 1
ATOM 2001 C CA . ARG A 1 254 ? -8.141 7.057 -0.100 1.00 90.94 254 ARG A CA 1
ATOM 2002 C C . ARG A 1 254 ? -8.838 5.696 -0.069 1.00 90.94 254 ARG A C 1
ATOM 2004 O O . ARG A 1 254 ? -9.928 5.558 0.481 1.00 90.94 254 ARG A O 1
ATOM 2011 N N . GLU A 1 255 ? -8.210 4.670 -0.641 1.00 91.38 255 GLU A N 1
ATOM 2012 C CA . GLU A 1 255 ? -8.742 3.305 -0.610 1.00 91.38 255 GLU A CA 1
ATOM 2013 C C . GLU A 1 255 ? -8.678 2.702 0.790 1.00 91.38 255 GLU A C 1
ATOM 2015 O O . GLU A 1 255 ? -9.566 1.948 1.181 1.00 91.38 255 GLU A O 1
ATOM 2020 N N . THR A 1 256 ? -7.639 3.032 1.554 1.00 94.00 256 THR A N 1
ATOM 2021 C CA . THR A 1 256 ? -7.472 2.507 2.908 1.00 94.00 256 THR A CA 1
ATOM 2022 C C . THR A 1 256 ? -8.460 3.154 3.873 1.00 94.00 256 THR A C 1
ATOM 2024 O O . THR A 1 256 ? -8.977 2.460 4.743 1.00 94.00 256 THR A O 1
ATOM 2027 N N . HIS A 1 257 ? -8.823 4.424 3.654 1.00 93.31 257 HIS A N 1
ATOM 2028 C CA . HIS A 1 257 ? -9.904 5.085 4.392 1.00 93.31 257 HIS A CA 1
ATOM 2029 C C . HIS A 1 257 ? -11.224 4.329 4.212 1.00 93.31 257 HIS A C 1
ATOM 2031 O O . HIS A 1 257 ? -11.847 3.948 5.197 1.00 93.31 257 HIS A O 1
ATOM 2037 N N . ARG A 1 258 ? -11.587 4.011 2.962 1.00 91.81 258 ARG A N 1
ATOM 2038 C CA . ARG A 1 258 ? -12.807 3.254 2.632 1.00 91.81 258 ARG A CA 1
ATOM 2039 C C . ARG A 1 258 ? -12.824 1.871 3.278 1.00 91.81 258 ARG A C 1
ATOM 2041 O O . ARG A 1 258 ? -13.848 1.456 3.804 1.00 91.81 258 ARG A O 1
ATOM 2048 N N . ILE A 1 259 ? -11.695 1.154 3.279 1.00 95.56 259 ILE A N 1
ATOM 2049 C CA . ILE A 1 259 ? -11.590 -0.145 3.968 1.00 95.56 259 ILE A CA 1
ATOM 2050 C C . ILE A 1 259 ? -11.841 0.019 5.475 1.00 95.56 259 ILE A C 1
ATOM 2052 O O . ILE A 1 259 ? -12.572 -0.774 6.066 1.00 95.56 259 ILE A O 1
ATOM 2056 N N . CYS A 1 260 ? -11.266 1.045 6.103 1.00 96.25 260 CYS A N 1
ATOM 2057 C CA . CYS A 1 260 ? -11.486 1.305 7.522 1.00 96.25 260 CYS A CA 1
ATOM 2058 C C . CYS A 1 260 ? -12.926 1.746 7.832 1.00 96.25 260 CYS A C 1
ATOM 2060 O O . CYS A 1 260 ? -13.478 1.325 8.847 1.00 96.25 260 CYS A O 1
ATOM 2062 N N . GLU A 1 261 ? -13.564 2.527 6.959 1.00 94.25 261 GLU A N 1
ATOM 2063 C CA . GLU A 1 261 ? -14.995 2.847 7.057 1.00 94.25 261 GLU A CA 1
ATOM 2064 C C . GLU A 1 261 ? -15.842 1.567 7.001 1.00 94.25 261 GLU A C 1
ATOM 2066 O O . GLU A 1 261 ? -16.727 1.387 7.833 1.00 94.25 261 GLU A O 1
ATOM 2071 N N . GLN A 1 262 ? -15.501 0.612 6.128 1.00 95.62 262 GLN A N 1
ATOM 2072 C CA . GLN A 1 262 ? -16.150 -0.705 6.104 1.00 95.62 262 GLN A CA 1
ATOM 2073 C C . GLN A 1 262 ? -15.913 -1.507 7.394 1.00 95.62 262 GLN A C 1
ATOM 2075 O O . GLN A 1 262 ? -16.798 -2.235 7.850 1.00 95.62 262 GLN A O 1
ATOM 2080 N N . PHE A 1 263 ? -14.751 -1.373 8.043 1.00 96.94 263 PHE A N 1
ATOM 2081 C CA . PHE A 1 263 ? -14.540 -1.979 9.362 1.00 96.94 263 PHE A CA 1
ATOM 2082 C C . PHE A 1 263 ? -15.479 -1.396 10.426 1.00 96.94 263 PHE A C 1
ATOM 2084 O O . PHE A 1 263 ? -15.953 -2.150 11.281 1.00 96.94 263 PHE A O 1
ATOM 2091 N N . ILE A 1 264 ? -15.764 -0.092 10.377 1.00 95.38 264 ILE A N 1
ATOM 2092 C CA . ILE A 1 264 ? -16.724 0.570 11.274 1.00 95.38 264 ILE A CA 1
ATOM 2093 C C . ILE A 1 264 ? -18.153 0.137 10.935 1.00 95.38 264 ILE A C 1
ATOM 2095 O O . ILE A 1 264 ? -18.874 -0.304 11.826 1.00 95.38 264 ILE A O 1
ATOM 2099 N N . GLU A 1 265 ? -18.547 0.195 9.661 1.00 94.00 265 GLU A N 1
ATOM 2100 C CA . GLU A 1 265 ? -19.904 -0.119 9.190 1.00 94.00 265 GLU A CA 1
ATOM 2101 C C . GLU A 1 265 ? -20.300 -1.565 9.505 1.00 94.00 265 GLU A C 1
ATOM 2103 O O . GLU A 1 265 ? -21.406 -1.847 9.968 1.00 94.00 265 GLU A O 1
ATOM 2108 N N . HIS A 1 266 ? -19.363 -2.502 9.357 1.00 94.44 266 HIS A N 1
ATOM 2109 C CA . HIS A 1 266 ? -19.590 -3.877 9.774 1.00 94.44 266 HIS A CA 1
ATOM 2110 C C . HIS A 1 266 ? -19.502 -4.063 11.303 1.00 94.44 266 HIS A C 1
ATOM 2112 O O . HIS A 1 266 ? -19.833 -5.133 11.811 1.00 94.44 266 HIS A O 1
ATOM 2118 N N . GLY A 1 267 ? -19.070 -3.074 12.081 1.00 94.88 267 GLY A N 1
ATOM 2119 C CA . GLY A 1 267 ? -18.926 -3.182 13.534 1.00 94.88 267 GLY A CA 1
ATOM 2120 C C . GLY A 1 267 ? -17.772 -4.095 13.944 1.00 94.88 267 GLY A C 1
ATOM 2121 O O . GLY A 1 267 ? -17.886 -4.853 14.909 1.00 94.88 267 GLY A O 1
ATOM 2122 N N . LEU A 1 268 ? -16.680 -4.095 13.177 1.00 96.25 268 LEU A N 1
ATOM 2123 C CA . LEU A 1 268 ? -15.421 -4.760 13.523 1.00 96.25 268 LEU A CA 1
ATOM 2124 C C . LEU A 1 268 ? -14.567 -3.867 14.433 1.00 96.25 268 LEU A C 1
ATOM 2126 O O . LEU A 1 268 ? -13.927 -4.357 15.364 1.00 96.25 268 LEU A O 1
ATOM 2130 N N . ILE A 1 269 ? -14.607 -2.555 14.216 1.00 96.44 269 ILE A N 1
ATOM 2131 C CA . ILE A 1 269 ? -13.884 -1.577 15.033 1.00 96.44 269 ILE A CA 1
ATOM 2132 C C . ILE A 1 269 ? -14.832 -0.496 15.539 1.00 96.44 269 ILE A C 1
ATOM 2134 O O . ILE A 1 269 ? -15.873 -0.244 14.937 1.00 96.44 269 ILE A O 1
ATOM 2138 N N . ILE A 1 270 ? -14.458 0.138 16.645 1.00 95.38 270 ILE A N 1
ATOM 2139 C CA . ILE A 1 270 ? -15.144 1.299 17.217 1.00 95.38 270 ILE A CA 1
ATOM 2140 C C . ILE A 1 270 ? -14.128 2.391 17.534 1.00 95.38 270 ILE A C 1
ATOM 2142 O O . ILE A 1 270 ? -13.031 2.090 18.006 1.00 95.38 270 ILE A O 1
ATOM 2146 N N . GLY A 1 271 ? -14.493 3.648 17.282 1.00 94.75 271 GLY A N 1
ATOM 2147 C CA . GLY A 1 271 ? -13.726 4.800 17.751 1.00 94.75 271 GLY A CA 1
ATOM 2148 C C . GLY A 1 271 ? -13.846 4.921 19.269 1.00 94.75 271 GLY A C 1
ATOM 2149 O O . GLY A 1 271 ? -14.950 4.896 19.807 1.00 94.75 271 GLY A O 1
ATOM 2150 N N . ILE A 1 272 ? -12.710 5.009 19.961 1.00 94.81 272 ILE A N 1
ATOM 2151 C CA . ILE A 1 272 ? -12.648 5.192 21.421 1.00 94.81 272 ILE A CA 1
ATOM 2152 C C . ILE A 1 272 ? -12.035 6.539 21.815 1.00 94.81 272 ILE A C 1
ATOM 2154 O O . ILE A 1 272 ? -12.279 7.018 22.920 1.00 94.81 272 ILE A O 1
ATOM 2158 N N . VAL A 1 273 ? -11.260 7.151 20.915 1.00 93.75 273 VAL A N 1
ATOM 2159 C CA . VAL A 1 273 ? -10.778 8.533 21.014 1.00 93.75 273 VAL A CA 1
ATOM 2160 C C . VAL A 1 273 ? -10.920 9.179 19.642 1.00 93.75 273 VAL A C 1
ATOM 2162 O O . VAL A 1 273 ? -10.486 8.603 18.646 1.00 93.75 273 VAL A O 1
ATOM 2165 N N . GLU A 1 274 ? -11.516 10.366 19.607 1.00 92.50 274 GLU A N 1
ATOM 2166 C CA . GLU A 1 274 ? -11.701 11.173 18.401 1.00 92.50 274 GLU A CA 1
ATOM 2167 C C . GLU A 1 274 ? -10.653 12.288 18.328 1.00 92.50 274 GLU A C 1
ATOM 2169 O O . GLU A 1 274 ? -10.275 12.882 19.341 1.00 92.50 274 GLU A O 1
ATOM 2174 N N . ASP A 1 275 ? -10.235 12.610 17.112 1.00 92.62 275 ASP A N 1
ATOM 2175 C CA . ASP A 1 275 ? -9.440 13.778 16.768 1.00 92.62 275 ASP A CA 1
ATOM 2176 C C . ASP A 1 275 ? -10.363 14.934 16.360 1.00 92.62 275 ASP A C 1
ATOM 2178 O O . ASP A 1 275 ? -10.819 15.043 15.221 1.00 92.62 275 ASP A O 1
ATOM 2182 N N . LYS A 1 276 ? -10.658 15.810 17.322 1.00 91.38 276 LYS A N 1
ATOM 2183 C CA . LYS A 1 276 ? -11.564 16.946 17.108 1.00 91.38 276 LYS A CA 1
ATOM 2184 C C . LYS A 1 276 ? -11.043 17.929 16.064 1.00 91.38 276 LYS A C 1
ATOM 2186 O O . LYS A 1 276 ? -11.847 18.464 15.311 1.00 91.38 276 LYS A O 1
ATOM 2191 N N . SER A 1 277 ? -9.727 18.133 15.992 1.00 91.31 277 SER A N 1
ATOM 2192 C CA . SER A 1 277 ? -9.122 19.041 15.014 1.00 91.31 277 SER A CA 1
ATOM 2193 C C . SER A 1 277 ? -9.349 18.537 13.592 1.00 91.31 277 SER A C 1
ATOM 2195 O O . SER A 1 277 ? -9.759 19.305 12.729 1.00 91.31 277 SER A O 1
ATOM 2197 N N . TYR A 1 278 ? -9.200 17.228 13.372 1.00 90.19 278 TYR A N 1
ATOM 2198 C CA . TYR A 1 278 ? -9.526 16.615 12.085 1.00 90.19 278 TYR A CA 1
ATOM 2199 C C . TYR A 1 278 ? -11.010 16.778 11.714 1.00 90.19 278 TYR A C 1
ATOM 2201 O O . TYR A 1 278 ? -11.334 17.093 10.572 1.00 90.19 278 TYR A O 1
ATOM 2209 N N . ILE A 1 279 ? -11.927 16.599 12.672 1.00 88.88 279 ILE A N 1
ATOM 2210 C CA . ILE A 1 279 ? -13.372 16.787 12.437 1.00 88.88 279 ILE A CA 1
ATOM 2211 C C . ILE A 1 279 ? -13.690 18.247 12.079 1.00 88.88 279 ILE A C 1
ATOM 2213 O O . ILE A 1 279 ? -14.495 18.504 11.186 1.00 88.88 279 ILE A O 1
ATOM 2217 N N . GLU A 1 280 ? -13.078 19.212 12.765 1.00 88.56 280 GLU A N 1
ATOM 2218 C CA . GLU A 1 280 ? -13.280 20.639 12.494 1.00 88.56 280 GLU A CA 1
ATOM 2219 C C . GLU A 1 280 ? -12.785 21.034 11.094 1.00 88.56 280 GLU A C 1
ATOM 2221 O O . GLU A 1 280 ? -13.479 21.765 10.387 1.00 88.56 280 GLU A O 1
ATOM 2226 N N . GLU A 1 281 ? -11.633 20.511 10.663 1.00 86.62 281 GLU A N 1
ATOM 2227 C CA . GLU A 1 281 ? -11.046 20.792 9.345 1.00 86.62 281 GLU A CA 1
ATOM 2228 C C . GLU A 1 281 ? -11.801 20.119 8.187 1.00 86.62 281 GLU A C 1
ATOM 2230 O O . GLU A 1 281 ? -11.955 20.710 7.115 1.00 86.62 281 GLU A O 1
ATOM 2235 N N . ASN A 1 282 ? -12.289 18.891 8.389 1.00 82.88 282 ASN A N 1
ATOM 2236 C CA . ASN A 1 282 ? -12.906 18.076 7.338 1.00 82.88 282 ASN A CA 1
ATOM 2237 C C . ASN A 1 282 ? -14.449 18.079 7.366 1.00 82.88 282 ASN A C 1
ATOM 2239 O O . ASN A 1 282 ? -15.077 17.518 6.465 1.00 82.88 282 ASN A O 1
ATOM 2243 N N . GLY A 1 283 ? -15.065 18.731 8.355 1.00 76.44 283 GLY A N 1
ATOM 2244 C CA . GLY A 1 283 ? -16.515 18.802 8.547 1.00 76.44 283 GLY A CA 1
ATOM 2245 C C . GLY A 1 283 ? -17.100 17.656 9.389 1.00 76.44 283 GLY A C 1
ATOM 2246 O O . GLY A 1 283 ? -16.455 16.653 9.679 1.00 76.44 283 GLY A O 1
ATOM 2247 N N . GLN A 1 284 ? -18.378 17.799 9.774 1.00 53.75 284 GLN A N 1
ATOM 2248 C CA . GLN A 1 284 ? -19.099 16.964 10.759 1.00 53.75 284 GLN A CA 1
ATOM 2249 C C . GLN A 1 284 ? -19.411 15.511 10.347 1.00 53.75 284 GLN A C 1
ATOM 2251 O O . GLN A 1 284 ? -20.318 14.891 10.905 1.00 53.75 284 GLN A O 1
ATOM 2256 N N . ALA A 1 285 ? -18.662 14.902 9.432 1.00 56.72 285 ALA A N 1
ATOM 2257 C CA . ALA A 1 285 ? -18.752 13.460 9.226 1.00 56.72 285 ALA A CA 1
ATOM 2258 C C . ALA A 1 285 ? -18.046 12.714 10.383 1.00 56.72 285 ALA A C 1
ATOM 2260 O O . ALA A 1 285 ? -17.104 11.963 10.173 1.00 56.72 285 ALA A O 1
ATOM 2261 N N . ALA A 1 286 ? -18.492 12.924 11.627 1.00 49.12 286 ALA A N 1
ATOM 2262 C CA . ALA A 1 286 ? -17.949 12.306 12.842 1.00 49.12 286 ALA A CA 1
ATOM 2263 C C . ALA A 1 286 ? -18.095 10.769 12.855 1.00 49.12 286 ALA A C 1
ATOM 2265 O O . ALA A 1 286 ? -17.479 10.093 13.672 1.00 49.12 286 ALA A O 1
ATOM 2266 N N . LEU A 1 287 ? -18.891 10.214 11.931 1.00 55.88 287 LEU A N 1
ATOM 2267 C CA . LEU A 1 287 ? -19.019 8.775 11.696 1.00 55.88 287 LEU A CA 1
ATOM 2268 C C . LEU A 1 287 ? -17.941 8.214 10.753 1.00 55.88 287 LEU A C 1
ATOM 2270 O O . LEU A 1 287 ? -17.796 6.995 10.663 1.00 55.88 287 LEU A O 1
ATOM 2274 N N . ASN A 1 288 ? -17.195 9.070 10.052 1.00 81.69 288 ASN A N 1
ATOM 2275 C CA . ASN A 1 288 ? -16.170 8.630 9.117 1.00 81.69 288 ASN A CA 1
ATOM 2276 C C . ASN A 1 288 ? -14.869 8.311 9.846 1.00 81.69 288 ASN A C 1
ATOM 2278 O O . ASN A 1 288 ? -14.520 8.891 10.876 1.00 81.69 288 ASN A O 1
ATOM 2282 N N . PHE A 1 289 ? -14.129 7.365 9.278 1.00 92.62 289 PHE A N 1
ATOM 2283 C CA . PHE A 1 289 ? -12.829 6.986 9.793 1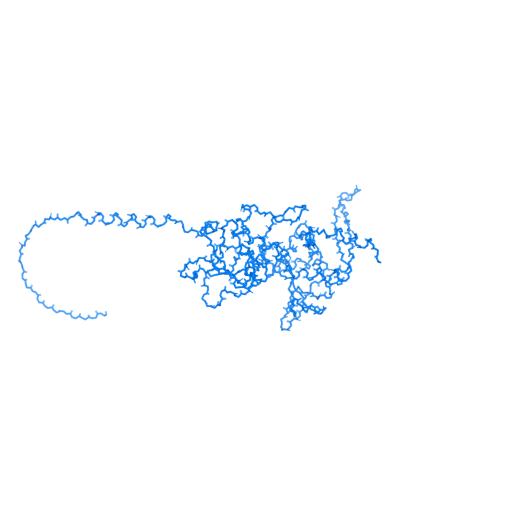.00 92.62 289 PHE A CA 1
ATOM 2284 C C . PHE A 1 289 ? -11.847 8.168 9.729 1.00 92.62 289 PHE A C 1
ATOM 2286 O O . PHE A 1 289 ? -11.624 8.760 8.677 1.00 92.62 289 PHE A O 1
ATOM 2293 N N . GLN A 1 290 ? -11.221 8.466 10.862 1.00 94.12 290 GLN A N 1
ATOM 2294 C CA . GLN A 1 290 ? -10.215 9.512 11.043 1.00 94.12 290 GLN A CA 1
ATOM 2295 C C . GLN A 1 290 ? -8.802 8.901 10.936 1.00 94.12 290 GLN A C 1
ATOM 2297 O O . GLN A 1 290 ? -8.386 8.175 11.846 1.00 94.12 290 GLN A O 1
ATOM 2302 N N . PRO A 1 291 ? -8.039 9.166 9.857 1.00 93.69 291 PRO A N 1
ATOM 2303 C CA . PRO A 1 291 ? -6.743 8.543 9.567 1.00 9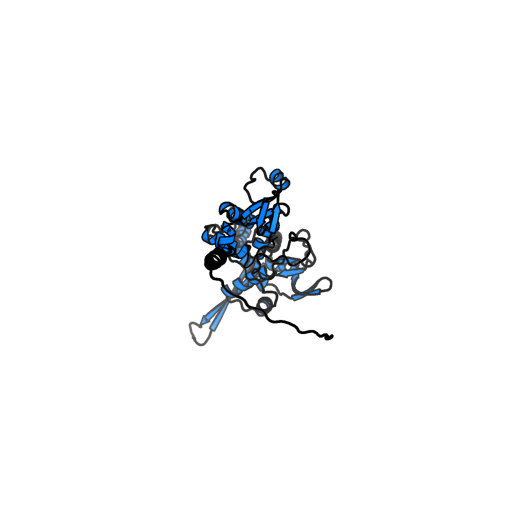3.69 291 PRO A CA 1
ATOM 2304 C C . PRO A 1 291 ? -5.566 9.217 10.302 1.00 93.69 291 PRO A C 1
ATOM 2306 O O . PRO A 1 291 ? -4.476 9.364 9.744 1.00 93.69 291 PRO A O 1
ATOM 2309 N N . THR A 1 292 ? -5.768 9.651 11.549 1.00 93.50 292 THR A N 1
ATOM 2310 C CA . THR A 1 292 ? -4.781 10.435 12.313 1.00 93.50 292 THR A CA 1
ATOM 2311 C C . THR A 1 292 ? -4.120 9.619 13.422 1.00 93.50 292 THR A C 1
ATOM 2313 O O . THR A 1 292 ? -4.522 8.491 13.725 1.00 93.50 292 THR A O 1
ATOM 2316 N N . ARG A 1 293 ? -3.051 10.162 14.016 1.00 91.75 293 ARG A N 1
ATOM 2317 C CA . ARG A 1 293 ? -2.378 9.531 15.166 1.00 91.75 293 ARG A CA 1
ATOM 2318 C C . ARG A 1 293 ? -3.181 9.699 16.458 1.00 91.75 293 ARG A C 1
ATOM 2320 O O . ARG A 1 293 ? -3.006 8.923 17.390 1.00 91.75 293 ARG A O 1
ATOM 2327 N N . GLN A 1 294 ? -4.020 10.729 16.512 1.00 91.88 294 GLN A N 1
ATOM 2328 C CA . GLN A 1 294 ? -4.809 11.133 17.668 1.00 91.88 294 GLN A CA 1
ATOM 2329 C C . GLN A 1 294 ? -6.094 10.312 17.781 1.00 91.88 294 GLN A C 1
ATOM 2331 O O . GLN A 1 294 ? -6.520 10.000 18.891 1.00 91.88 294 GLN A O 1
ATOM 2336 N N . ALA A 1 295 ? -6.682 9.922 16.647 1.00 93.56 295 ALA A N 1
ATOM 2337 C CA . ALA A 1 295 ? -7.832 9.035 16.628 1.00 93.56 295 ALA A CA 1
ATOM 2338 C C . ALA A 1 295 ? -7.422 7.604 17.008 1.00 93.56 295 ALA A C 1
ATOM 2340 O O . ALA A 1 295 ? -6.517 7.023 16.401 1.00 93.56 295 ALA A O 1
ATOM 2341 N N . ILE A 1 296 ? -8.107 7.021 17.996 1.00 94.06 296 ILE A N 1
ATOM 2342 C CA . ILE A 1 296 ? -7.847 5.663 18.490 1.00 94.06 296 ILE A CA 1
ATOM 2343 C C . ILE A 1 296 ? -9.089 4.805 18.284 1.00 94.06 296 ILE A C 1
ATOM 2345 O O . ILE A 1 296 ? -10.196 5.182 18.674 1.00 94.06 296 ILE A O 1
ATOM 2349 N N . TYR A 1 297 ? -8.876 3.613 17.737 1.00 95.31 297 TYR A N 1
ATOM 2350 C CA . TYR A 1 297 ? -9.896 2.602 17.496 1.00 95.31 297 TYR A CA 1
ATOM 2351 C C . TYR A 1 297 ? -9.606 1.350 18.312 1.00 95.31 297 TYR A C 1
ATOM 2353 O O . TYR A 1 297 ? -8.453 1.070 18.622 1.00 95.31 297 TYR A O 1
ATOM 2361 N N . SER A 1 298 ? -10.641 0.580 18.639 1.00 94.69 298 SER A N 1
ATOM 2362 C CA . SER A 1 298 ? -10.525 -0.722 19.303 1.00 94.69 298 SER A CA 1
ATOM 2363 C C . SER A 1 298 ? -11.414 -1.769 18.639 1.00 94.69 298 SER A C 1
ATOM 2365 O O . SER A 1 298 ? -12.429 -1.444 18.020 1.00 94.69 298 SER A O 1
ATOM 2367 N N . LEU A 1 299 ? -11.022 -3.037 18.764 1.00 94.62 299 LEU A N 1
ATOM 2368 C CA . LEU A 1 299 ? -11.804 -4.172 18.284 1.00 94.62 299 LEU A CA 1
ATOM 2369 C C . LEU A 1 299 ? -13.081 -4.377 19.099 1.00 94.62 299 LEU A C 1
ATOM 2371 O O . LEU A 1 299 ? -13.074 -4.397 20.330 1.00 94.62 299 LEU A O 1
ATOM 2375 N N . THR A 1 300 ? -14.181 -4.639 18.398 1.00 94.94 300 THR A N 1
ATOM 2376 C CA . THR A 1 300 ? -15.444 -5.040 19.026 1.00 94.94 300 THR A CA 1
ATOM 2377 C C . THR A 1 300 ? -15.435 -6.514 19.436 1.00 94.94 300 THR A C 1
ATOM 2379 O O . THR A 1 300 ? -14.639 -7.325 18.957 1.00 94.94 300 THR A O 1
ATOM 2382 N N . ALA A 1 301 ? -16.411 -6.922 20.254 1.00 92.88 301 ALA A N 1
ATOM 2383 C CA . ALA A 1 301 ? -16.638 -8.338 20.555 1.00 92.88 301 ALA A CA 1
ATOM 2384 C C . ALA A 1 301 ? -16.891 -9.186 19.291 1.00 92.88 301 ALA A C 1
ATOM 2386 O O . ALA A 1 301 ? -16.523 -10.362 19.250 1.00 92.88 301 ALA A O 1
ATOM 2387 N N . ARG A 1 302 ? -17.493 -8.598 18.245 1.00 94.31 302 ARG A N 1
ATOM 2388 C CA . ARG A 1 302 ? -17.680 -9.258 16.946 1.00 94.31 302 ARG A CA 1
ATOM 2389 C C . ARG A 1 302 ? -16.340 -9.481 16.254 1.00 94.31 302 ARG A C 1
ATOM 2391 O O . ARG A 1 302 ? -16.083 -10.598 15.816 1.00 94.31 302 ARG A O 1
ATOM 2398 N N . ALA A 1 303 ? -15.481 -8.468 16.196 1.00 94.19 303 ALA A N 1
ATOM 2399 C CA . ALA A 1 303 ? -14.153 -8.610 15.610 1.00 94.19 303 ALA A CA 1
ATOM 2400 C C . ALA A 1 303 ? -13.307 -9.676 16.308 1.00 94.19 303 ALA A C 1
ATOM 2402 O O . ALA A 1 303 ? -12.690 -10.492 15.632 1.00 94.19 303 ALA A O 1
ATOM 2403 N N . LEU A 1 304 ? -13.338 -9.742 17.643 1.00 91.56 304 LEU A N 1
ATOM 2404 C CA . LEU A 1 304 ? -12.631 -10.794 18.381 1.00 91.56 304 LEU A CA 1
ATOM 2405 C C . LEU A 1 304 ? -13.096 -12.202 17.970 1.00 91.56 304 LEU A C 1
ATOM 2407 O O . LEU A 1 304 ? -12.275 -13.110 17.869 1.00 91.56 304 LEU A O 1
ATOM 2411 N N . LYS A 1 305 ? -14.392 -12.391 17.682 1.00 91.31 305 LYS A N 1
ATOM 2412 C CA . LYS A 1 305 ? -14.917 -13.658 17.141 1.00 91.31 305 LYS A CA 1
ATOM 2413 C C . LYS A 1 305 ? -14.444 -13.907 15.708 1.00 91.31 305 LYS A C 1
ATOM 2415 O O . LYS A 1 305 ? -14.004 -15.011 15.414 1.00 91.31 305 LYS A O 1
ATOM 2420 N N . VAL A 1 306 ? -14.492 -12.891 14.843 1.00 92.50 306 VAL A N 1
ATOM 2421 C CA . VAL A 1 306 ? -14.026 -12.973 13.443 1.00 92.50 306 VAL A CA 1
ATOM 2422 C C . VAL A 1 306 ? -12.542 -13.345 13.369 1.00 92.50 306 VAL A C 1
ATOM 2424 O O . VAL A 1 306 ? -12.159 -14.169 12.544 1.00 92.50 306 VAL A O 1
ATOM 2427 N N . CYS A 1 307 ? -11.713 -12.805 14.263 1.00 89.62 307 CYS A N 1
ATOM 2428 C CA . CYS A 1 307 ? -10.289 -13.133 14.350 1.00 89.62 307 CYS A CA 1
ATOM 2429 C C . CYS A 1 307 ? -10.001 -14.483 15.024 1.00 89.62 307 CYS A C 1
ATOM 2431 O O . CYS A 1 307 ? -8.847 -14.896 15.080 1.00 89.62 307 CYS A O 1
ATOM 2433 N N . GLY A 1 308 ? -11.015 -15.172 15.562 1.00 87.19 308 GLY A N 1
ATOM 2434 C CA . GLY A 1 308 ? -10.814 -16.385 16.361 1.00 87.19 308 GLY A CA 1
ATOM 2435 C C . GLY A 1 308 ? -10.107 -16.127 17.698 1.00 87.19 308 GLY A C 1
ATOM 2436 O O . GLY A 1 308 ? -9.572 -17.051 18.298 1.00 87.19 308 GLY A O 1
ATOM 2437 N N . TRP A 1 309 ? -10.085 -14.876 18.166 1.00 85.19 309 TRP A N 1
ATOM 2438 C CA . TRP A 1 309 ? -9.469 -14.457 19.432 1.00 85.19 309 TRP A CA 1
ATOM 2439 C C . TRP A 1 309 ? -10.429 -14.543 20.619 1.00 85.19 309 TRP A C 1
ATOM 2441 O O . TRP A 1 309 ? -10.017 -14.398 21.771 1.00 85.19 309 TRP A O 1
ATOM 2451 N N . ALA A 1 310 ? -11.722 -14.735 20.359 1.00 76.81 310 ALA A N 1
ATOM 2452 C CA . ALA A 1 310 ? -12.684 -14.997 21.412 1.00 76.81 310 ALA A CA 1
ATOM 2453 C C . ALA A 1 310 ? -12.289 -16.291 22.138 1.00 76.81 310 ALA A C 1
ATOM 2455 O O . ALA A 1 310 ? -12.264 -17.368 21.541 1.00 76.81 310 ALA A O 1
ATOM 2456 N N . ILE A 1 311 ? -11.991 -16.179 23.434 1.00 60.38 311 ILE A N 1
ATOM 2457 C CA . ILE A 1 311 ? -11.853 -17.341 24.310 1.00 60.38 311 ILE A CA 1
ATOM 2458 C C . ILE A 1 311 ? -13.196 -18.066 24.245 1.00 60.38 311 ILE A C 1
ATOM 2460 O O . ILE A 1 311 ? -14.235 -17.467 24.518 1.00 60.38 311 ILE A O 1
ATOM 2464 N N . SER A 1 312 ? -13.198 -19.328 23.823 1.00 48.41 312 SER A N 1
ATOM 2465 C CA . SER A 1 312 ? -14.402 -20.140 23.931 1.00 48.41 312 SER A CA 1
ATOM 2466 C C . SER A 1 312 ? -14.772 -20.230 25.411 1.00 48.41 312 SER A C 1
ATOM 2468 O O . SER A 1 312 ? -13.981 -20.735 26.206 1.00 48.41 312 SER A O 1
ATOM 2470 N N . ASP A 1 313 ? -15.986 -19.808 25.768 1.00 46.69 313 ASP A N 1
ATOM 2471 C CA . ASP A 1 313 ? -16.585 -20.030 27.096 1.00 46.69 313 ASP A CA 1
ATOM 2472 C C . ASP A 1 313 ? -16.662 -21.528 27.479 1.00 46.69 313 ASP A C 1
ATOM 2474 O O . ASP A 1 313 ? -17.066 -21.885 28.580 1.00 46.69 313 ASP A O 1
ATOM 2478 N N . ARG A 1 314 ? -16.232 -22.452 26.605 1.00 44.75 314 ARG A N 1
ATOM 2479 C CA . ARG A 1 314 ? -16.192 -23.888 26.905 1.00 44.75 314 ARG A CA 1
ATOM 2480 C C . ARG A 1 314 ? -15.176 -24.285 27.978 1.00 44.75 314 ARG A C 1
ATOM 2482 O O . ARG A 1 314 ? -15.296 -25.383 28.506 1.00 44.75 314 ARG A O 1
ATOM 2489 N N . LEU A 1 315 ? -14.200 -23.440 28.322 1.00 44.16 315 LEU A N 1
ATOM 2490 C CA . LEU A 1 315 ? -13.242 -23.745 29.400 1.00 44.16 315 LEU A CA 1
ATOM 2491 C C . LEU A 1 315 ? -13.646 -23.166 30.767 1.00 44.16 315 LEU A C 1
ATOM 2493 O O . LEU A 1 315 ? -13.116 -23.606 31.787 1.00 44.16 315 LEU A O 1
ATOM 2497 N N . SER A 1 316 ? -14.596 -22.228 30.824 1.00 42.88 316 SER A N 1
ATOM 2498 C CA . SER A 1 316 ? -15.114 -21.693 32.091 1.00 42.88 316 SER A CA 1
ATOM 2499 C C . SER A 1 316 ? -16.151 -22.622 32.734 1.00 42.88 316 SER A C 1
ATOM 2501 O O . SER A 1 316 ? -16.159 -22.735 33.962 1.00 42.88 316 SER A O 1
ATOM 2503 N N . ASP A 1 317 ? -16.943 -23.361 31.951 1.00 46.06 317 ASP A N 1
ATOM 2504 C CA . ASP A 1 317 ? -18.005 -24.231 32.492 1.00 46.06 317 ASP A CA 1
ATOM 2505 C C . ASP A 1 317 ? -17.498 -25.517 33.175 1.00 46.06 317 ASP A C 1
ATOM 2507 O O . ASP A 1 317 ? -18.071 -25.946 34.180 1.00 46.06 317 ASP A O 1
ATOM 2511 N N . GLU A 1 318 ? -16.376 -26.107 32.739 1.00 46.91 318 GLU A N 1
ATOM 2512 C CA . GLU A 1 318 ? -15.806 -27.286 33.425 1.00 46.91 318 GLU A CA 1
ATOM 2513 C C . GLU A 1 318 ? -15.289 -26.956 34.837 1.00 46.91 318 GLU A C 1
ATOM 2515 O O . GLU A 1 318 ? -15.356 -27.782 35.753 1.00 46.91 318 GLU A O 1
ATOM 2520 N N . SER A 1 319 ? -14.789 -25.733 35.033 1.00 46.94 319 SER A N 1
ATOM 2521 C CA . SER A 1 319 ? -14.227 -25.299 36.316 1.00 46.94 319 SER A CA 1
ATOM 2522 C C . SER A 1 319 ? -15.300 -24.957 37.359 1.00 46.94 319 SER A C 1
ATOM 2524 O O . SER A 1 319 ? -15.053 -25.062 38.564 1.00 46.94 319 SER A O 1
ATOM 2526 N N . ILE A 1 320 ? -16.511 -24.607 36.911 1.00 52.34 320 IL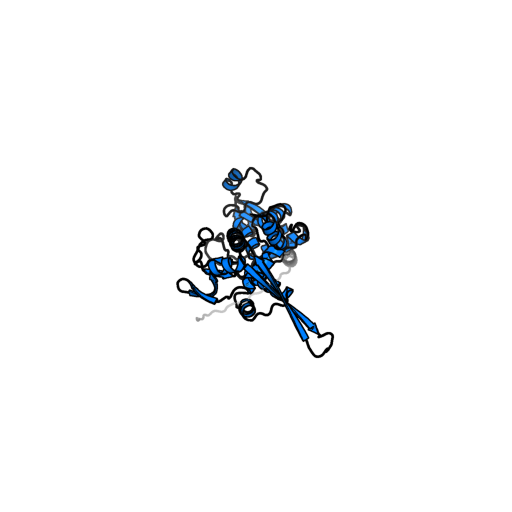E A N 1
ATOM 2527 C CA . ILE A 1 320 ? -17.648 -24.287 37.782 1.00 52.34 320 ILE A CA 1
ATOM 2528 C C . ILE A 1 320 ? -18.395 -25.567 38.189 1.00 52.34 320 ILE A C 1
ATOM 2530 O O . ILE A 1 320 ? -18.796 -25.685 39.351 1.00 52.34 320 ILE A O 1
ATOM 2534 N N . ASN A 1 321 ? -18.496 -26.565 37.301 1.00 47.25 321 ASN A N 1
ATOM 2535 C CA . ASN A 1 321 ? -19.150 -27.837 37.628 1.00 47.25 321 ASN A CA 1
ATOM 2536 C C . ASN A 1 321 ? -18.326 -28.714 38.590 1.00 47.25 321 ASN A C 1
ATOM 2538 O O . ASN A 1 321 ? -18.872 -29.206 39.578 1.00 47.25 321 ASN A O 1
ATOM 2542 N N . LYS A 1 322 ? -16.994 -28.795 38.427 1.00 50.56 322 LYS A N 1
ATOM 2543 C CA . LYS A 1 322 ? -16.122 -29.534 39.372 1.00 50.56 322 LYS A CA 1
ATOM 2544 C C . LYS A 1 322 ? -16.113 -28.937 40.788 1.00 50.56 322 LYS A C 1
ATOM 2546 O O . LYS A 1 322 ? -15.902 -29.649 41.773 1.00 50.56 322 LYS A O 1
ATOM 2551 N N . LYS A 1 323 ? -16.383 -27.632 40.927 1.00 48.06 323 LYS A N 1
ATOM 2552 C CA . LYS A 1 323 ? -16.453 -26.937 42.229 1.00 48.06 323 LYS A CA 1
ATOM 2553 C C . LYS A 1 323 ? -17.804 -27.112 42.941 1.00 48.06 323 LYS A C 1
ATOM 2555 O O . LYS A 1 323 ? -17.883 -26.910 44.152 1.00 48.06 323 LYS A O 1
ATOM 2560 N N . ARG A 1 324 ? -18.862 -27.487 42.209 1.00 50.69 324 ARG A N 1
ATOM 2561 C CA . ARG A 1 324 ? -20.177 -27.832 42.777 1.00 50.69 324 ARG A CA 1
ATOM 2562 C C . ARG A 1 324 ? -20.235 -29.282 43.254 1.00 50.69 324 ARG A C 1
ATOM 2564 O O . ARG A 1 324 ? -20.745 -29.518 44.345 1.00 50.69 324 ARG A O 1
ATOM 2571 N N . GLU A 1 325 ? -19.634 -30.218 42.523 1.00 50.94 325 GLU A N 1
ATOM 2572 C CA . GLU A 1 325 ? -19.596 -31.635 42.923 1.00 50.94 325 GLU A CA 1
ATOM 2573 C C . GLU A 1 325 ? -18.715 -31.878 44.162 1.00 50.94 325 GLU A C 1
ATOM 2575 O O . GLU A 1 325 ? -19.100 -32.612 45.070 1.00 50.94 325 GLU A O 1
ATOM 2580 N N . SER A 1 326 ? -17.590 -31.165 44.287 1.00 52.75 326 SER A N 1
ATOM 2581 C CA . SER A 1 326 ? -16.695 -31.265 45.455 1.00 52.75 326 SER A CA 1
ATOM 2582 C C . SER A 1 326 ? -17.260 -30.655 46.748 1.00 52.75 326 SER A C 1
ATOM 2584 O O . SER A 1 326 ? -16.827 -31.022 47.838 1.00 52.75 326 SER A O 1
ATOM 2586 N N . LYS A 1 327 ? -18.257 -29.760 46.665 1.00 48.97 327 LYS A N 1
ATOM 2587 C CA . LYS A 1 327 ? -18.965 -29.226 47.846 1.00 48.97 327 LYS A CA 1
ATOM 2588 C C . LYS A 1 327 ? -20.144 -30.090 48.299 1.00 48.97 327 LYS A C 1
ATOM 2590 O O . LYS A 1 327 ? -20.503 -30.019 49.470 1.00 48.97 327 LYS A O 1
ATOM 2595 N N . ALA A 1 328 ? -20.728 -30.897 47.413 1.00 48.78 328 ALA A N 1
ATOM 2596 C CA . ALA A 1 328 ? -21.823 -31.802 47.765 1.00 48.78 328 ALA A CA 1
ATOM 2597 C C . ALA A 1 328 ? -21.328 -33.074 48.480 1.00 48.78 328 ALA A C 1
ATOM 2599 O O . ALA A 1 328 ? -22.020 -33.587 49.354 1.00 48.78 328 ALA A O 1
ATOM 2600 N N . ALA A 1 329 ? -20.111 -33.539 48.174 1.00 49.84 329 ALA A N 1
ATOM 2601 C CA . ALA A 1 329 ? -19.536 -34.749 48.772 1.00 49.84 329 ALA A CA 1
ATOM 2602 C C . ALA A 1 329 ? -19.024 -34.573 50.219 1.00 49.84 329 ALA A C 1
ATOM 2604 O O . ALA A 1 329 ? -18.872 -35.557 50.934 1.00 49.84 329 ALA A O 1
ATOM 2605 N N . ASN A 1 330 ? -18.785 -33.338 50.681 1.00 45.34 330 ASN A N 1
ATOM 2606 C CA . ASN A 1 330 ? -18.191 -33.074 52.002 1.00 45.34 330 ASN A CA 1
ATOM 2607 C C . ASN A 1 330 ? -19.207 -32.880 53.143 1.00 45.34 330 ASN A C 1
ATOM 2609 O O . ASN A 1 330 ? -18.797 -32.603 54.267 1.00 45.34 330 ASN A O 1
ATOM 2613 N N . ASN A 1 331 ? -20.512 -33.012 52.879 1.00 43.59 331 ASN A N 1
ATOM 2614 C CA . ASN A 1 331 ? -21.565 -32.748 53.870 1.00 43.59 331 ASN A CA 1
ATOM 2615 C C . ASN A 1 331 ? -22.317 -33.999 54.359 1.00 43.59 331 ASN A C 1
ATOM 2617 O O . ASN A 1 331 ? -23.329 -33.869 55.046 1.00 43.59 331 ASN A O 1
ATOM 2621 N N . SER A 1 332 ? -21.834 -35.207 54.054 1.00 45.41 332 SER A N 1
ATOM 2622 C CA . SER A 1 332 ? -22.457 -36.459 54.498 1.00 45.41 332 SER A CA 1
ATOM 2623 C C . SER A 1 332 ? -21.472 -37.377 55.227 1.00 45.41 332 SER A C 1
ATOM 2625 O O . SER A 1 332 ? -21.115 -38.435 54.720 1.00 45.41 332 SER A O 1
ATOM 2627 N N . SER A 1 333 ? -21.054 -36.992 56.435 1.00 38.25 333 SER A N 1
ATOM 2628 C CA . SER A 1 333 ? -20.613 -37.949 57.462 1.00 38.25 333 SER A CA 1
ATOM 2629 C C . SER A 1 333 ? -20.563 -37.280 58.840 1.00 38.25 333 SER A C 1
ATOM 2631 O O . SER A 1 333 ? -19.545 -36.719 59.241 1.00 38.25 333 SER A O 1
ATOM 2633 N N . VAL A 1 334 ? -21.673 -37.347 59.576 1.00 37.66 334 VAL A N 1
ATOM 2634 C CA . VAL A 1 334 ? -21.695 -37.156 61.031 1.00 37.66 334 VAL A CA 1
ATOM 2635 C C . VAL A 1 334 ? -22.233 -38.434 61.665 1.00 37.66 334 VAL A C 1
ATOM 2637 O O . VAL A 1 334 ? -23.195 -39.014 61.169 1.00 37.66 334 VAL A O 1
ATOM 2640 N N . SER A 1 335 ? -21.634 -38.767 62.811 1.00 32.91 335 SER A N 1
ATOM 2641 C CA . SER A 1 335 ? -22.073 -39.703 63.854 1.00 32.91 335 SER A CA 1
ATOM 2642 C C . SER A 1 335 ? -21.592 -41.159 63.740 1.00 32.91 335 SER A C 1
ATOM 2644 O O . SER A 1 335 ? -22.212 -41.978 63.070 1.00 32.91 335 SER A O 1
ATOM 2646 N N . SER A 1 336 ? -20.558 -41.483 64.528 1.00 33.28 336 SER A N 1
ATOM 2647 C CA . SER A 1 336 ? -20.679 -42.441 65.645 1.00 33.28 336 SER A CA 1
ATOM 2648 C C . SER A 1 336 ? -19.385 -42.488 66.482 1.00 33.28 336 SER A C 1
ATOM 2650 O O . SER A 1 336 ? -18.361 -42.986 66.025 1.00 33.28 336 SER A O 1
ATOM 2652 N N . ASN A 1 337 ? -19.449 -41.980 67.717 1.00 35.78 337 ASN A N 1
ATOM 2653 C CA . ASN A 1 337 ? -18.599 -42.393 68.854 1.00 35.78 337 ASN A CA 1
ATOM 2654 C C . ASN A 1 337 ? -19.057 -43.804 69.325 1.00 35.78 337 ASN A C 1
ATOM 2656 O O . ASN A 1 337 ? -20.198 -44.136 68.984 1.00 35.78 337 ASN A O 1
ATOM 2660 N N . PRO A 1 338 ? -18.316 -44.607 70.144 1.00 48.84 338 PRO A N 1
ATOM 2661 C CA . PRO A 1 338 ? -17.592 -44.139 71.344 1.00 48.84 338 PRO A CA 1
ATOM 2662 C C . PRO A 1 338 ? -16.357 -44.964 71.845 1.00 48.84 338 PRO A C 1
ATOM 2664 O O . PRO A 1 338 ? -15.998 -46.002 71.304 1.00 48.84 338 PRO A O 1
ATOM 2667 N N . VAL A 1 339 ? -15.821 -44.500 72.991 1.00 32.47 339 VAL A N 1
ATOM 2668 C CA . VAL A 1 339 ? -15.115 -45.219 74.091 1.00 32.47 339 VAL A CA 1
ATOM 2669 C C . VAL A 1 339 ? -13.566 -45.240 74.115 1.00 32.47 339 VAL A C 1
ATOM 2671 O O . VAL A 1 339 ? -12.898 -45.799 73.256 1.00 32.47 339 VAL A O 1
ATOM 2674 N N . MET A 1 340 ? -13.031 -44.653 75.199 1.00 35.75 340 MET A N 1
ATOM 2675 C CA . MET A 1 340 ? -11.651 -44.698 75.735 1.00 35.75 340 MET A CA 1
ATOM 2676 C C . MET A 1 340 ? -11.410 -45.994 76.549 1.00 35.75 340 MET A C 1
ATOM 2678 O O . MET A 1 340 ? -12.388 -46.553 77.047 1.00 35.75 340 MET A O 1
ATOM 2682 N N . PRO A 1 341 ? -10.158 -46.438 76.810 1.00 43.88 341 PRO A N 1
ATOM 2683 C CA . PRO A 1 341 ? -9.511 -45.991 78.057 1.00 43.88 341 PRO A CA 1
ATOM 2684 C C . PRO A 1 341 ? -7.968 -45.835 78.032 1.00 43.88 341 PRO A C 1
ATOM 2686 O O . PRO A 1 341 ? -7.245 -46.557 77.358 1.00 43.88 341 PRO A O 1
ATOM 2689 N N . SER A 1 342 ? -7.520 -44.868 78.844 1.00 33.94 342 SER A N 1
ATOM 2690 C CA . SER A 1 342 ? -6.292 -44.764 79.665 1.00 33.94 342 SER A CA 1
ATOM 2691 C C . SER A 1 342 ? -5.011 -45.550 79.323 1.00 33.94 342 SER A C 1
ATOM 2693 O O . SER A 1 342 ? -5.007 -46.778 79.313 1.00 33.94 342 SER A O 1
ATOM 2695 N N . GLY A 1 343 ? -3.870 -44.850 79.327 1.00 31.56 343 GLY A N 1
ATOM 2696 C CA . GLY A 1 343 ? -2.545 -45.450 79.531 1.00 31.56 343 GLY A CA 1
ATOM 2697 C C . GLY A 1 343 ? -1.426 -44.407 79.535 1.00 31.56 343 GLY A C 1
ATOM 2698 O O . GLY A 1 343 ? -1.444 -43.486 78.734 1.00 31.56 343 GLY A O 1
ATOM 2699 N N . ALA A 1 344 ? -0.505 -44.522 80.485 1.00 33.94 344 ALA A N 1
ATOM 2700 C CA . ALA A 1 344 ? 0.364 -43.469 80.997 1.00 33.94 344 ALA A CA 1
ATOM 2701 C C . ALA A 1 344 ? 1.793 -43.440 80.411 1.00 33.94 344 ALA A C 1
ATOM 2703 O O . ALA A 1 344 ? 2.244 -44.420 79.830 1.00 33.94 344 ALA A O 1
ATOM 2704 N N . ASN A 1 345 ? 2.501 -42.352 80.753 1.00 32.16 345 ASN A N 1
ATOM 2705 C CA . ASN A 1 345 ? 3.958 -42.187 80.906 1.00 32.16 345 ASN A CA 1
ATOM 2706 C C . ASN A 1 345 ? 4.869 -42.300 79.672 1.00 32.16 345 ASN A C 1
ATOM 2708 O O . ASN A 1 345 ? 4.822 -43.265 78.921 1.00 32.16 345 ASN A O 1
ATOM 2712 N N . GLY A 1 346 ? 5.832 -41.377 79.572 1.00 32.28 346 GLY A N 1
ATOM 2713 C CA . GLY A 1 346 ? 7.010 -41.597 78.734 1.00 32.28 346 GLY A CA 1
ATOM 2714 C C . GLY A 1 346 ? 7.757 -40.332 78.352 1.00 32.28 346 GLY A C 1
ATOM 2715 O O . GLY A 1 346 ? 7.382 -39.645 77.418 1.00 32.28 346 GLY A O 1
ATOM 2716 N N . ASP A 1 347 ? 8.812 -40.070 79.099 1.00 32.81 347 ASP A N 1
ATOM 2717 C CA . ASP A 1 347 ? 9.740 -38.949 79.039 1.00 32.81 347 ASP A CA 1
ATOM 2718 C C . ASP A 1 347 ? 10.704 -39.000 77.816 1.00 32.81 347 ASP A C 1
ATOM 2720 O O . ASP A 1 347 ? 10.782 -40.007 77.114 1.00 32.81 347 ASP A O 1
ATOM 2724 N N . VAL A 1 348 ? 11.539 -37.958 77.685 1.00 39.69 348 VAL A N 1
ATOM 2725 C CA . VAL A 1 348 ? 12.851 -37.905 76.978 1.00 39.69 348 VAL A CA 1
ATOM 2726 C C . VAL A 1 348 ? 12.923 -37.415 75.509 1.00 39.69 348 VAL A C 1
ATOM 2728 O O . VAL A 1 348 ? 12.767 -38.150 74.543 1.00 39.69 348 VAL A O 1
ATOM 2731 N N . SER A 1 349 ? 13.331 -36.143 75.381 1.00 37.72 349 SER A N 1
ATOM 2732 C CA . SER A 1 349 ? 14.553 -35.641 74.704 1.00 37.72 349 SER A CA 1
ATOM 2733 C C . SER A 1 349 ? 15.078 -36.338 73.430 1.00 37.72 349 SER A C 1
ATOM 2735 O O . SER A 1 349 ? 15.551 -37.466 73.503 1.00 37.72 349 SER A O 1
ATOM 2737 N N . ASN A 1 350 ? 15.221 -35.598 72.315 1.00 36.41 350 ASN A N 1
ATOM 2738 C CA . ASN A 1 350 ? 16.542 -35.260 71.738 1.00 36.41 350 ASN A CA 1
ATOM 2739 C C . ASN A 1 350 ? 16.468 -34.435 70.432 1.00 36.41 350 ASN A C 1
ATOM 2741 O O . ASN A 1 350 ? 15.795 -34.800 69.479 1.00 36.41 350 ASN A O 1
ATOM 2745 N N . LYS A 1 351 ? 17.295 -33.382 70.409 1.00 38.69 351 LYS A N 1
ATOM 2746 C CA . LYS A 1 351 ? 18.274 -32.995 69.371 1.00 38.69 351 LYS A CA 1
ATOM 2747 C C . LYS A 1 351 ? 17.914 -32.974 67.867 1.00 38.69 351 LYS A C 1
ATOM 2749 O O . LYS A 1 351 ? 17.850 -34.000 67.213 1.00 38.69 351 LYS A O 1
ATOM 2754 N N . SER A 1 352 ? 18.018 -31.748 67.335 1.00 39.62 352 SER A N 1
ATOM 2755 C CA . SER A 1 352 ? 19.049 -31.287 66.371 1.00 39.62 352 SER A CA 1
ATOM 2756 C C . SER A 1 352 ? 19.085 -31.792 64.919 1.00 39.62 352 SER A C 1
ATOM 2758 O O . SER A 1 352 ? 19.167 -32.988 64.673 1.00 39.62 352 SER A O 1
ATOM 2760 N N . ARG A 1 353 ? 19.366 -30.807 64.037 1.00 42.31 353 ARG A N 1
ATOM 2761 C CA . ARG A 1 353 ? 19.897 -30.866 62.651 1.00 42.31 353 ARG A CA 1
ATOM 2762 C C . ARG A 1 353 ? 18.866 -31.307 61.602 1.00 42.31 353 ARG A C 1
ATOM 2764 O O . ARG A 1 353 ? 18.193 -32.302 61.799 1.00 42.31 353 ARG A O 1
ATOM 2771 N N . LEU A 1 354 ? 18.688 -30.625 60.471 1.00 40.16 354 LEU A N 1
ATOM 2772 C CA . LEU A 1 354 ? 19.530 -29.709 59.686 1.00 40.16 354 LEU A CA 1
ATOM 2773 C C . LEU A 1 354 ? 18.635 -28.704 58.950 1.00 40.16 354 LEU A C 1
ATOM 2775 O O . LEU A 1 354 ? 17.481 -29.086 58.654 1.00 40.16 354 LEU A O 1
#

Secondary structure (DSSP, 8-state):
--HHHHHHHTTT--B-TTSPBPHHHHHHHHHHHHHHS--EEEEETTEEEEEEEEHHHHHHHHHEEEEEEEEEEEETTEEEEEEEEEEEEEEE--HHHHHHHHHHHHHTTSEEESSS-TT---TT-EEEE-HHHHHHHHHHHHHHT---HHHHHHHTSTT----PBPPPB-TTT-PBP--HHHHHHHHHHHH-SS-----SSS-TT------SSS-S----EEEEEETTEEEEEEEEHHHHHHHHHHHBS--SHHHHHHHHHHHHHTTSEEEEE--HHHHHHH-S-TTS---SSS-EEEE-HHHHHHTT-SPPGGGHHHHHHHHHHHHHGGG-----------------------

Solvent-accessible surface area (backbone atoms only — not comparable to full-atom values): 20794 Å² total; per-residue (Å²): 137,67,73,65,66,60,54,65,47,50,74,62,46,50,61,37,98,83,74,42,62,32,65,66,40,50,51,50,51,52,32,47,50,60,68,66,48,82,66,38,72,46,75,56,93,94,46,78,42,69,56,24,46,36,45,45,58,52,41,57,43,46,27,56,31,62,48,75,46,76,47,77,44,63,33,94,90,41,78,90,42,73,43,71,50,71,51,70,50,74,44,68,44,56,68,68,57,27,50,53,55,53,51,46,38,39,74,27,43,29,37,42,60,78,77,43,55,93,89,54,75,48,56,83,29,40,32,33,68,30,33,45,27,42,42,54,33,50,52,51,28,64,76,69,70,58,77,54,68,75,56,49,54,53,62,73,31,91,62,51,45,36,50,65,43,81,72,57,57,44,93,88,67,60,45,71,63,76,50,68,71,54,48,53,54,51,45,33,50,45,52,17,90,54,74,53,71,84,71,88,77,80,73,75,74,68,85,69,79,80,72,73,31,37,66,68,30,49,70,34,40,49,74,47,75,54,97,90,42,81,44,45,44,31,31,31,25,33,42,52,41,40,41,41,43,57,26,31,70,50,61,51,69,73,58,37,46,53,53,49,36,50,34,42,76,72,45,33,35,42,81,75,39,78,41,65,67,59,35,68,76,73,40,88,61,76,86,54,66,53,72,34,78,66,14,29,32,26,48,29,80,57,28,32,50,72,48,66,66,51,77,68,68,76,67,59,54,61,62,55,53,59,57,52,56,64,60,63,69,73,75,79,85,83,90,82,86,88,88,87,84,90,86,82,89,83,85,82,88,84,83,85,88,133

Radius of gyration: 31.41 Å; Cα contacts (8 Å, |Δi|>4): 499; chains: 1; bounding box: 50×67×123 Å

Foldseek 3Di:
DDPVLVVLVCVQFPAFPVRHTQLLSLLLLLLLLLLPDDWAWDDDPNDIDGRKDFLLRSLVCSQWPKDKAWDWDQDPVHNVDIDIDIDIDIRHDDSVVSVVSVLLCVLLQQKDFDHDDSVDRDRRTMIHGALQNLVSNVVSCVVRVPDDPSNVCSNPDLRNQAPAAEFDADPPRSATDLDPVSLLVVLLLQCALDQPDPPDDDDQLPQDLCPRYSRHHQGFDQWDDAPNDIFGTKYFLQSQLSSCSRRYSDSHSVNSQVSVLSCVVVQQKDWRFDDVVQCVVVDPCSSGRDNDSRIMMGGDPVNCVSNVVDDPCVVVVVVVVVVVVVVVVPPPDDDDDDDDDDDDDDDDDDDDDD

pLDDT: mean 79.19, std 19.46, range [31.56, 96.94]

Nearest PDB structures (foldseek):
  1w4m-assembly1_A  TM=7.414E-01  e=4.607E-03  Homo sapiens
  2cso-assembly1_A  TM=5.615E-01  e=6.353E-03  Homo sapiens
  1uhw-assembly1_A  TM=5.626E-01  e=1.146E-02  Mus musculus
  1v3f-assembly1_A  TM=6.005E-01  e=5.717E-02  Mus musculus
  7syf-assembly1_A  TM=3.928E-01  e=6.353E-03  Homo sapiens

Sequence (354 aa):
MSDATRKSASRMLRTTDEDRPFTRDFKDLFSTLMVSLELGSRRVRFTKIDFTFTVEEALNNLSSLRFTQSARMPDPNDASRIITTTSTTTFTMAKEMARSIFQNFIQARFLEPLNATFSNLSKGTVCTMTAKGIAVLHRFCNRNGITAPHVMRVLQSPRNKMTLLILERDLTTDKLVIDRPTIEVIFRRFAGVQAPGAINGSPAWEDRTDYPNGLVGVEGIQDIRVNGSKYKYAFTGKSAINWLMDCCTTIDERETHRICEQFIEHGLIIGIVEDKSYIEENGQAALNFQPTRQAIYSLTARALKVCGWAISDRLSDESINKKRESKAANNSSVSSNPVMPSGANGDVSNKSRL